Protein AF-0000000067513001 (afdb_homodimer)

Solvent-accessible surface area (backbone atoms only — not comparable to full-atom values): 11564 Å² total; per-residue (Å²): 127,62,72,42,55,52,36,47,45,52,40,22,30,58,68,45,44,49,50,54,49,47,44,38,56,49,69,42,83,73,45,55,72,36,86,72,37,48,62,68,60,33,42,29,52,67,59,51,36,66,73,68,69,52,54,68,71,56,51,50,50,50,49,49,50,30,35,75,49,47,40,34,47,75,47,77,59,91,95,43,45,20,30,31,59,33,32,68,43,35,38,43,33,18,48,50,37,38,48,43,18,51,41,28,47,51,49,51,58,67,47,97,128,63,72,44,57,52,36,48,45,52,40,21,30,58,67,46,43,49,51,54,49,47,44,36,58,47,70,42,82,74,46,59,71,37,87,74,35,50,63,68,59,31,42,30,53,65,59,51,36,66,74,67,69,51,54,67,69,55,50,51,51,50,50,49,50,30,35,75,50,47,40,35,46,74,48,75,57,90,94,43,46,21,30,30,59,33,30,68,44,35,38,44,33,18,50,50,36,38,51,44,18,51,42,29,45,51,48,51,58,67,47,97

Radius of gyration: 19.51 Å; Cα contacts (8 Å, |Δi|>4): 316; chains: 2; bounding box: 30×58×46 Å

Structure (mmCIF, N/CA/C/O backbone):
data_AF-0000000067513001-model_v1
#
loop_
_entity.id
_entity.type
_entity.pdbx_description
1 polymer 'Transcriptional regulator'
#
loop_
_atom_site.group_PDB
_atom_site.id
_atom_site.type_symbol
_atom_site.label_atom_id
_atom_site.label_alt_id
_atom_site.label_comp_id
_atom_site.label_asym_id
_atom_site.label_entity_id
_atom_site.label_seq_id
_atom_site.pdbx_PDB_ins_code
_atom_site.Cartn_x
_atom_site.Cartn_y
_atom_site.Cartn_z
_atom_site.occupancy
_atom_site.B_iso_or_equiv
_atom_site.auth_seq_id
_atom_site.auth_comp_id
_atom_site.auth_asym_id
_atom_site.auth_atom_id
_atom_site.pdbx_PDB_model_num
ATOM 1 N N . MET A 1 1 ? -15.938 -7.773 1.414 1 36 1 MET A N 1
ATOM 2 C CA . MET A 1 1 ? -14.625 -7.344 0.935 1 36 1 MET A CA 1
ATOM 3 C C . MET A 1 1 ? -13.844 -6.641 2.041 1 36 1 MET A C 1
ATOM 5 O O . MET A 1 1 ? -14.336 -5.676 2.635 1 36 1 MET A O 1
ATOM 9 N N . THR A 1 2 ? -13.047 -7.297 2.74 1 52.72 2 THR A N 1
ATOM 10 C CA . THR A 1 2 ? -12.625 -6.922 4.086 1 52.72 2 THR A CA 1
ATOM 11 C C . THR A 1 2 ? -11.984 -5.535 4.082 1 52.72 2 THR A C 1
ATOM 13 O O . THR A 1 2 ? -11.438 -5.098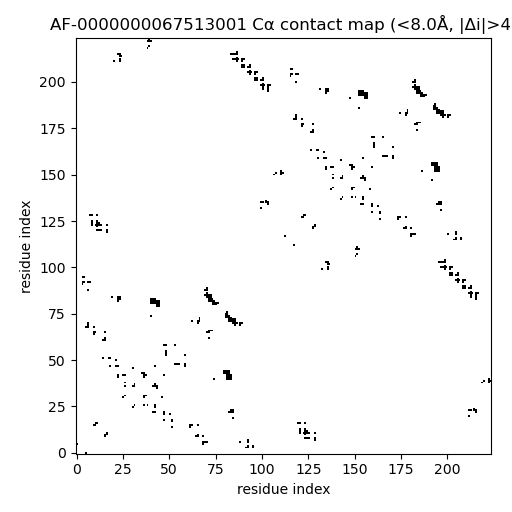 3.07 1 52.72 2 THR A O 1
ATOM 16 N N . THR A 1 3 ? -12.555 -4.594 4.922 1 62.53 3 THR A N 1
ATOM 17 C CA . THR A 1 3 ? -12.227 -3.207 5.223 1 62.53 3 THR A CA 1
ATOM 18 C C . THR A 1 3 ? -10.727 -2.957 5.051 1 62.53 3 THR A C 1
ATOM 20 O O . THR A 1 3 ? -10.32 -1.886 4.598 1 62.53 3 THR A O 1
ATOM 23 N N . SER A 1 4 ? -10.031 -4 5.18 1 70.44 4 SER A N 1
ATOM 24 C CA . SER A 1 4 ? -8.578 -3.82 5.168 1 70.44 4 SER A CA 1
ATOM 25 C C . SER A 1 4 ? -8.047 -3.754 3.744 1 70.44 4 SER A C 1
ATOM 27 O O . SER A 1 4 ? -7.113 -2.996 3.461 1 70.44 4 SER A O 1
ATOM 29 N N . LEU A 1 5 ? -8.828 -4.406 2.814 1 72.75 5 LEU A N 1
ATOM 30 C CA . LEU A 1 5 ? -8.375 -4.363 1.428 1 72.75 5 LEU A CA 1
ATOM 31 C C . LEU A 1 5 ? -8.625 -2.986 0.818 1 72.75 5 LEU A C 1
ATOM 33 O O . LEU A 1 5 ? -7.801 -2.488 0.047 1 72.75 5 LEU A O 1
ATOM 37 N N . HIS A 1 6 ? -9.672 -2.438 1.279 1 83.56 6 HIS A N 1
ATOM 38 C CA . HIS A 1 6 ? -9.992 -1.098 0.807 1 83.56 6 HIS A CA 1
ATOM 39 C C . HIS A 1 6 ? -8.945 -0.085 1.251 1 83.56 6 HIS A C 1
ATOM 41 O O . HIS A 1 6 ? -8.57 0.803 0.483 1 83.56 6 HIS A O 1
ATOM 47 N N . ARG A 1 7 ? -8.469 -0.293 2.414 1 89.38 7 ARG A N 1
ATOM 48 C CA . ARG A 1 7 ? -7.445 0.603 2.939 1 89.38 7 ARG A CA 1
ATOM 49 C C . ARG A 1 7 ? -6.129 0.426 2.191 1 89.38 7 ARG A C 1
ATOM 51 O O . ARG A 1 7 ? -5.43 1.403 1.914 1 89.38 7 ARG A O 1
ATOM 58 N N . LEU A 1 8 ? -5.871 -0.839 1.923 1 87 8 LEU A N 1
ATOM 59 C CA . LEU A 1 8 ? -4.656 -1.115 1.167 1 87 8 LEU A CA 1
ATOM 60 C C . LEU A 1 8 ? -4.727 -0.499 -0.225 1 87 8 LEU A C 1
ATOM 62 O O . LEU A 1 8 ? -3.754 0.088 -0.702 1 87 8 LEU A O 1
ATOM 66 N N . GLU A 1 9 ? -5.887 -0.563 -0.788 1 87.44 9 GLU A N 1
ATOM 67 C CA . GLU A 1 9 ? -6.098 0.017 -2.109 1 87.44 9 GLU A CA 1
ATOM 68 C C . GLU A 1 9 ? -6.035 1.541 -2.061 1 87.44 9 GLU A C 1
ATOM 70 O O . GLU A 1 9 ? -5.547 2.18 -2.994 1 87.44 9 GLU A O 1
ATOM 75 N N . ALA A 1 10 ? -6.535 2.043 -1.009 1 91.75 10 ALA A N 1
ATOM 76 C CA . ALA A 1 10 ? -6.504 3.492 -0.841 1 91.75 10 ALA A CA 1
ATOM 77 C C . ALA A 1 10 ? -5.07 4.004 -0.76 1 91.75 10 ALA A C 1
ATOM 79 O O . ALA A 1 10 ? -4.785 5.137 -1.164 1 91.75 10 ALA A O 1
ATOM 80 N N . LEU A 1 11 ? -4.191 3.186 -0.279 1 91.06 11 LEU A N 1
ATOM 81 C CA . LEU A 1 11 ? -2.785 3.555 -0.158 1 91.06 11 LEU A CA 1
ATOM 82 C C . LEU A 1 11 ? -2.053 3.348 -1.479 1 91.06 11 LEU A C 1
ATOM 84 O O . LEU A 1 11 ? -0.936 3.838 -1.659 1 91.06 11 LEU A O 1
ATOM 88 N N . ALA A 1 12 ? -2.795 2.609 -2.379 1 87.62 12 ALA A N 1
ATOM 89 C CA . ALA A 1 12 ? -2.148 2.146 -3.604 1 87.62 12 ALA A CA 1
ATOM 90 C C . ALA A 1 12 ? -1.964 3.293 -4.594 1 87.62 12 ALA A C 1
ATOM 92 O O . ALA A 1 12 ? -2.494 3.254 -5.707 1 87.62 12 ALA A O 1
ATOM 93 N N . HIS A 1 13 ? -1.255 4.344 -4.297 1 91.06 13 HIS A N 1
ATOM 94 C CA . HIS A 1 13 ? -0.866 5.516 -5.07 1 91.06 13 HIS A CA 1
ATOM 95 C C . HIS A 1 13 ? 0.361 6.195 -4.469 1 91.06 13 HIS A C 1
ATOM 97 O O . HIS A 1 13 ? 0.404 6.449 -3.264 1 91.06 13 HIS A O 1
ATOM 103 N N . PRO A 1 14 ? 1.331 6.48 -5.289 1 88.94 14 PRO A N 1
ATOM 104 C CA . PRO A 1 14 ? 2.58 7.023 -4.746 1 88.94 14 PRO A CA 1
ATOM 105 C C . PRO A 1 14 ? 2.371 8.32 -3.965 1 88.94 14 PRO A C 1
ATOM 107 O O . PRO A 1 14 ? 2.98 8.508 -2.91 1 88.94 14 PRO A O 1
ATOM 110 N N . ALA A 1 15 ? 1.574 9.141 -4.445 1 93 15 ALA A N 1
ATOM 111 C CA . ALA A 1 15 ? 1.314 10.414 -3.777 1 93 15 ALA A CA 1
ATOM 112 C C . ALA A 1 15 ? 0.635 10.195 -2.428 1 93 15 ALA A C 1
ATOM 114 O O . ALA A 1 15 ? 0.9 10.922 -1.47 1 93 15 ALA A O 1
ATOM 115 N N . ARG A 1 16 ? -0.19 9.234 -2.391 1 94.25 16 ARG A N 1
ATOM 116 C CA . ARG A 1 16 ? -0.898 8.969 -1.143 1 94.25 16 ARG A CA 1
ATOM 117 C C . ARG A 1 16 ? 0.026 8.328 -0.114 1 94.25 16 ARG A C 1
ATOM 119 O O . ARG A 1 16 ? -0.077 8.609 1.082 1 94.25 16 ARG A O 1
ATOM 126 N N . VAL A 1 17 ? 0.887 7.547 -0.531 1 91.88 17 VAL A N 1
ATOM 127 C CA . VAL A 1 17 ? 1.901 6.992 0.36 1 91.88 17 VAL A CA 1
ATOM 128 C C . VAL A 1 17 ? 2.775 8.117 0.91 1 91.88 17 VAL A C 1
ATOM 130 O O . VAL A 1 17 ? 3.088 8.141 2.104 1 91.88 17 VAL A O 1
ATOM 133 N N . ARG A 1 18 ? 3.088 9.008 0.08 1 92.5 18 ARG A N 1
ATOM 134 C CA . ARG A 1 18 ? 3.9 10.148 0.497 1 92.5 18 ARG A CA 1
ATOM 135 C C . ARG A 1 18 ? 3.164 10.992 1.529 1 92.5 18 ARG A C 1
ATOM 137 O O . ARG A 1 18 ? 3.756 11.422 2.523 1 92.5 18 ARG A O 1
ATOM 144 N N . ILE A 1 19 ? 1.95 11.242 1.268 1 95.56 19 ILE A N 1
ATOM 145 C CA . ILE A 1 19 ? 1.135 12.031 2.182 1 95.56 19 ILE A CA 1
ATOM 146 C C . ILE A 1 19 ? 1.077 11.344 3.547 1 95.56 19 ILE A C 1
ATOM 148 O O . ILE A 1 19 ? 1.242 11.992 4.582 1 95.56 19 ILE A O 1
ATOM 152 N N . VAL A 1 20 ? 0.872 10.031 3.561 1 95.12 20 VAL A N 1
ATOM 153 C CA . VAL A 1 20 ? 0.803 9.266 4.801 1 95.12 20 VAL A CA 1
ATOM 154 C C . VAL A 1 20 ? 2.129 9.375 5.551 1 95.12 20 VAL A C 1
ATOM 156 O O . VAL A 1 20 ? 2.146 9.562 6.77 1 95.12 20 VAL A O 1
ATOM 159 N N . ARG A 1 21 ? 3.158 9.336 4.887 1 92.25 21 ARG A N 1
ATOM 160 C CA . ARG A 1 21 ? 4.473 9.461 5.504 1 92.25 21 ARG A CA 1
ATOM 161 C C . ARG A 1 21 ? 4.664 10.844 6.113 1 92.25 21 ARG A C 1
ATOM 163 O O . ARG A 1 21 ? 5.168 10.977 7.23 1 92.25 21 ARG A O 1
ATOM 170 N N . LEU A 1 22 ? 4.305 11.82 5.383 1 92.94 22 LEU A N 1
ATOM 171 C CA . LEU A 1 22 ? 4.441 13.195 5.848 1 92.94 22 LEU A CA 1
ATOM 172 C C . LEU A 1 22 ? 3.625 13.422 7.117 1 92.94 22 LEU A C 1
ATOM 174 O O . LEU A 1 22 ? 4.094 14.07 8.055 1 92.94 22 LEU A O 1
ATOM 178 N N . LEU A 1 23 ? 2.439 12.852 7.141 1 94.19 23 LEU A N 1
ATOM 179 C CA . LEU A 1 23 ? 1.565 13.023 8.297 1 94.19 23 LEU A CA 1
ATOM 180 C C . LEU A 1 23 ? 2.162 12.352 9.531 1 94.19 23 LEU A C 1
ATOM 182 O O . LEU A 1 23 ? 1.878 12.75 10.656 1 94.19 23 LEU A O 1
ATOM 186 N N . ALA A 1 24 ? 2.936 11.375 9.297 1 90.5 24 ALA A N 1
ATOM 187 C CA . ALA A 1 24 ? 3.559 10.656 10.398 1 90.5 24 ALA A CA 1
ATOM 188 C C . ALA A 1 24 ? 4.852 11.336 10.836 1 90.5 24 ALA A C 1
ATOM 190 O O . ALA A 1 24 ? 5.32 11.133 11.961 1 90.5 24 ALA A O 1
ATOM 191 N N . GLU A 1 25 ? 5.406 12.008 9.984 1 87.75 25 GLU A N 1
ATOM 192 C CA . GLU A 1 25 ? 6.742 12.539 10.242 1 87.75 25 GLU A CA 1
ATOM 193 C C . GLU A 1 25 ? 6.68 14 10.688 1 87.75 25 GLU A C 1
ATOM 195 O O . GLU A 1 25 ? 7.613 14.5 11.32 1 87.75 25 GLU A O 1
ATOM 200 N N . LEU A 1 26 ? 5.613 14.594 10.344 1 86.44 26 LEU A N 1
ATOM 201 C CA . LEU A 1 26 ? 5.469 15.992 10.719 1 86.44 26 LEU A CA 1
ATOM 202 C C . LEU A 1 26 ? 4.816 16.125 12.094 1 86.44 26 LEU A C 1
ATOM 204 O O . LEU A 1 26 ? 4.07 15.234 12.516 1 86.44 26 LEU A O 1
ATOM 208 N N . PRO A 1 27 ? 5.062 17.25 12.734 1 83 27 PRO A N 1
ATOM 209 C CA . PRO A 1 27 ? 5.875 18.391 12.312 1 83 27 PRO A CA 1
ATOM 210 C C . PRO A 1 27 ? 7.375 18.109 12.43 1 83 27 PRO A C 1
ATOM 212 O O . PRO A 1 27 ? 7.805 17.344 13.289 1 83 27 PRO A O 1
ATOM 215 N N . ASP A 1 28 ? 8.078 18.609 11.531 1 83.56 28 ASP A N 1
ATOM 216 C CA . ASP A 1 28 ? 9.539 18.594 11.625 1 83.56 28 ASP A CA 1
ATOM 217 C C . ASP A 1 28 ? 10.055 19.906 12.234 1 83.56 28 ASP A C 1
ATOM 219 O O . ASP A 1 28 ? 9.273 20.75 12.656 1 83.56 28 ASP A O 1
ATOM 223 N N . GLU A 1 29 ? 11.344 20.047 12.359 1 82.94 29 GLU A N 1
ATOM 224 C CA . GLU A 1 29 ? 11.953 21.203 13 1 82.94 29 GLU A CA 1
ATOM 225 C C . GLU A 1 29 ? 11.531 22.5 12.32 1 82.94 29 GLU A C 1
ATOM 227 O O . GLU A 1 29 ? 11.281 23.516 12.984 1 82.94 29 GLU A O 1
ATOM 232 N N . GLU A 1 30 ? 11.367 22.469 11.016 1 82 30 GLU A N 1
ATOM 233 C CA . GLU A 1 30 ? 11.031 23.656 10.234 1 82 30 GLU A CA 1
ATOM 234 C C . GLU A 1 30 ? 9.547 24 10.375 1 82 30 GLU A C 1
ATOM 236 O O . GLU A 1 30 ? 9.195 25.156 10.578 1 82 30 GLU A O 1
ATOM 241 N N . THR A 1 31 ? 8.711 23 10.32 1 83.5 31 THR A N 1
ATOM 242 C CA . THR A 1 31 ? 7.27 23.234 10.344 1 83.5 31 THR A CA 1
ATOM 243 C C . THR A 1 31 ? 6.789 23.516 11.766 1 83.5 31 THR A C 1
ATOM 245 O O . THR A 1 31 ? 5.762 24.156 11.961 1 83.5 31 THR A O 1
ATOM 248 N N . ALA A 1 32 ? 7.551 22.984 12.812 1 81.88 32 ALA A N 1
ATOM 249 C CA . ALA A 1 32 ? 7.199 23.203 14.219 1 81.88 32 ALA A CA 1
ATOM 250 C C . ALA A 1 32 ? 7.176 24.688 14.562 1 81.88 32 ALA A C 1
ATOM 252 O O . ALA A 1 32 ? 6.504 25.094 15.508 1 81.88 32 ALA A O 1
ATOM 253 N N . LYS A 1 33 ? 8.008 25.438 13.805 1 82.75 33 LYS A N 1
ATOM 254 C CA . LYS A 1 33 ? 8.109 26.875 14.055 1 82.75 33 LYS A CA 1
ATOM 255 C C . LYS A 1 33 ? 6.965 27.625 13.398 1 82.75 33 LYS A C 1
ATOM 257 O O . LYS A 1 33 ? 6.777 28.828 13.648 1 82.75 33 LYS A O 1
ATOM 262 N N . ASP A 1 34 ? 6.285 26.969 12.57 1 83 34 ASP A N 1
ATOM 263 C CA . ASP A 1 34 ? 5.176 27.594 11.859 1 83 34 ASP A CA 1
ATOM 264 C C . ASP A 1 34 ? 3.936 27.688 12.742 1 83 34 ASP A C 1
ATOM 266 O O . ASP A 1 34 ? 3.557 26.719 13.398 1 83 34 ASP A O 1
ATOM 270 N N . PRO A 1 35 ? 3.422 28.859 12.945 1 78.12 35 PRO A N 1
ATOM 271 C CA . PRO A 1 35 ? 2.248 29.031 13.805 1 78.12 35 PRO A CA 1
ATOM 272 C C . PRO A 1 35 ? 1.075 28.156 13.391 1 78.12 35 PRO A C 1
ATOM 274 O O . PRO A 1 35 ? 0.154 27.938 14.18 1 78.12 35 PRO A O 1
ATOM 277 N N . ARG A 1 36 ? 1.005 27.672 12.133 1 77.44 36 ARG A N 1
ATOM 278 C CA . ARG A 1 36 ? -0.06 26.797 11.656 1 77.44 36 ARG A CA 1
ATOM 279 C C . ARG A 1 36 ? 0.126 25.375 12.18 1 77.44 36 ARG A C 1
ATOM 281 O O . ARG A 1 36 ? -0.743 24.516 11.992 1 77.44 36 ARG A O 1
ATOM 288 N N . CYS A 1 37 ? 1.18 24.984 12.703 1 73.81 37 CYS A N 1
ATOM 289 C CA . CYS A 1 37 ? 1.53 23.625 13.102 1 73.81 37 CYS A CA 1
ATOM 290 C C . CYS A 1 37 ? 1.016 23.328 14.508 1 73.81 37 CYS A C 1
ATOM 292 O O . CYS A 1 37 ? 1.8 23.031 15.406 1 73.81 37 CYS A O 1
ATOM 294 N N . GLY A 1 38 ? -0.026 23.828 14.828 1 61.25 38 GLY A N 1
ATOM 295 C CA . GLY A 1 38 ? -0.431 23.438 16.172 1 61.25 38 GLY A CA 1
ATOM 296 C C . GLY A 1 38 ? -0.574 21.938 16.344 1 61.25 38 GLY A C 1
ATOM 297 O O . GLY A 1 38 ? -1.242 21.281 15.539 1 61.25 38 GLY A O 1
ATOM 298 N N . THR A 1 39 ? 0.328 21.281 17.062 1 62.62 39 THR A N 1
ATOM 299 C CA . THR A 1 39 ? 0.511 19.859 17.312 1 62.62 39 THR A CA 1
ATOM 300 C C . THR A 1 39 ? -0.807 19.203 17.734 1 62.62 39 THR A C 1
ATOM 302 O O . THR A 1 39 ? -1.023 18.016 17.484 1 62.62 39 THR A O 1
ATOM 305 N N . ALA A 1 40 ? -1.757 20.016 18.078 1 76.62 40 ALA A N 1
ATOM 306 C CA . ALA A 1 40 ? -2.902 19.328 18.672 1 76.62 40 ALA A CA 1
ATOM 307 C C . ALA A 1 40 ? -3.846 18.797 17.594 1 76.62 40 ALA A C 1
ATOM 309 O O . ALA A 1 40 ? -4.484 17.766 17.781 1 76.62 40 ALA A O 1
ATOM 310 N N . TYR A 1 41 ? -3.75 19.344 16.469 1 84.31 41 TYR A N 1
ATOM 311 C CA . TYR A 1 41 ? -4.754 18.969 15.477 1 84.31 41 TYR A CA 1
ATOM 312 C C . TYR A 1 41 ? -4.133 18.156 14.352 1 84.31 41 TYR A C 1
ATOM 314 O O . TYR A 1 41 ? -4.844 17.5 13.586 1 84.31 41 TYR A O 1
ATOM 322 N N . GLY A 1 42 ? -2.809 18.094 14.25 1 90 42 GLY A N 1
ATOM 323 C CA . GLY A 1 42 ? -2.129 17.359 13.195 1 90 42 GLY A CA 1
ATOM 324 C C . GLY A 1 42 ? -1.372 18.25 12.234 1 90 42 GLY A C 1
ATOM 325 O O . GLY A 1 42 ? -0.834 19.297 12.633 1 90 42 GLY A O 1
ATOM 326 N N . VAL A 1 43 ? -1.271 17.859 11.023 1 93.06 43 VAL A N 1
ATOM 327 C CA . VAL A 1 43 ? -0.499 18.578 10.016 1 93.06 43 VAL A CA 1
ATOM 328 C C . VAL A 1 43 ? -1.432 19.438 9.172 1 93.06 43 VAL A C 1
ATOM 330 O O . VAL A 1 43 ? -2.477 18.969 8.711 1 93.06 43 VAL A O 1
ATOM 333 N N . CYS A 1 44 ? -1.089 20.672 9.008 1 93.81 44 CYS A N 1
ATOM 334 C CA . CYS A 1 44 ? -1.89 21.594 8.219 1 93.81 44 CYS A CA 1
ATOM 335 C C . CYS A 1 44 ? -1.843 21.234 6.738 1 93.81 44 CYS A C 1
ATOM 337 O O . CYS A 1 44 ? -0.789 20.859 6.219 1 93.81 44 CYS A O 1
ATOM 339 N N . PHE A 1 45 ? -2.961 21.484 6.043 1 95.31 45 PHE A N 1
ATOM 340 C CA . PHE A 1 45 ? -3.055 21.281 4.602 1 95.31 45 PHE A CA 1
ATOM 341 C C . PHE A 1 45 ? -1.944 22.016 3.873 1 95.31 45 PHE A C 1
ATOM 343 O O . PHE A 1 45 ? -1.345 21.5 2.936 1 95.31 45 PHE A O 1
ATOM 350 N N . CYS A 1 46 ? -1.606 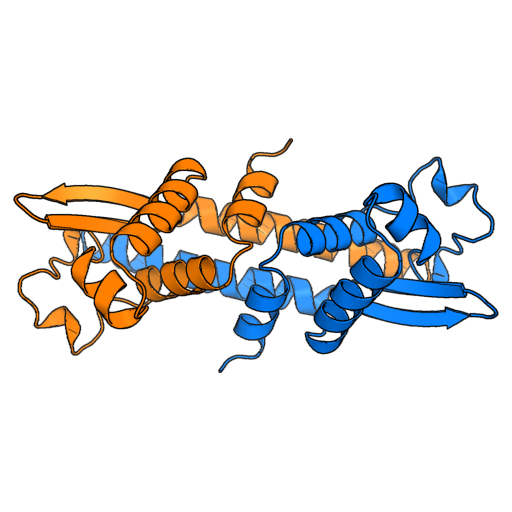23.141 4.336 1 93.12 46 CYS A N 1
ATOM 351 C CA . CYS A 1 46 ? -0.604 23.984 3.697 1 93.12 46 CYS A CA 1
ATOM 352 C C . CYS A 1 46 ? 0.76 23.312 3.693 1 93.12 46 CYS A C 1
ATOM 354 O O . CYS A 1 46 ? 1.477 23.359 2.691 1 93.12 46 CYS A O 1
ATOM 356 N N . HIS A 1 47 ? 1.092 22.719 4.844 1 93.25 47 HIS A N 1
ATOM 357 C CA . HIS A 1 47 ? 2.377 22.031 4.941 1 93.25 47 HIS A CA 1
ATOM 358 C C . HIS A 1 47 ? 2.428 20.828 4.016 1 93.25 47 HIS A C 1
ATOM 360 O O . HIS A 1 47 ? 3.477 20.516 3.443 1 93.25 47 HIS A O 1
ATOM 366 N N . LEU A 1 48 ? 1.284 20.109 3.873 1 94.44 48 LEU A N 1
ATOM 367 C CA . LEU A 1 48 ? 1.215 18.953 2.98 1 94.44 48 LEU A CA 1
ATOM 368 C C . LEU A 1 48 ? 1.393 19.375 1.527 1 94.44 48 LEU A C 1
ATOM 370 O O . LEU A 1 48 ? 2.131 18.734 0.773 1 94.44 48 LEU A O 1
ATOM 374 N N . LYS A 1 49 ? 0.709 20.469 1.168 1 94.38 49 LYS A N 1
ATOM 375 C CA . LYS A 1 49 ? 0.82 21 -0.188 1 94.38 49 LYS A CA 1
ATOM 376 C C . LYS A 1 49 ? 2.264 21.359 -0.518 1 94.38 49 LYS A C 1
ATOM 378 O O . LYS A 1 49 ? 2.781 20.984 -1.57 1 94.38 49 LYS A O 1
ATOM 383 N N . GLU A 1 50 ? 2.9 22.047 0.344 1 93.12 50 GLU A N 1
ATOM 384 C CA . GLU A 1 50 ? 4.27 22.516 0.146 1 93.12 50 GLU A CA 1
ATOM 385 C C . GLU A 1 50 ? 5.242 21.359 0.027 1 93.12 50 GLU A C 1
ATOM 387 O O . GLU A 1 50 ? 6.113 21.344 -0.845 1 93.12 50 GLU A O 1
ATOM 392 N N . LYS A 1 51 ? 5.059 20.375 0.859 1 93.38 51 LYS A N 1
ATOM 393 C CA . LYS A 1 51 ? 6.023 19.281 0.935 1 93.38 51 LYS A CA 1
ATOM 394 C C . LYS A 1 51 ? 5.797 18.266 -0.182 1 93.38 51 LYS A C 1
ATOM 396 O O . LYS A 1 51 ? 6.73 17.594 -0.612 1 93.38 51 LYS A O 1
ATOM 401 N N . THR A 1 52 ? 4.574 18.078 -0.634 1 94.19 52 THR A N 1
ATOM 402 C CA . THR A 1 52 ? 4.297 17.125 -1.714 1 94.19 52 THR A CA 1
ATOM 403 C C . THR A 1 52 ? 4.605 17.766 -3.07 1 94.19 52 THR A C 1
ATOM 405 O O . THR A 1 52 ? 4.875 17.047 -4.043 1 94.19 52 THR A O 1
ATOM 408 N N . GLY A 1 53 ? 4.453 19.047 -3.182 1 95.75 53 GLY A N 1
ATOM 409 C CA . GLY A 1 53 ? 4.672 19.75 -4.438 1 95.75 53 GLY A CA 1
ATOM 410 C C . GLY A 1 53 ? 3.525 19.578 -5.418 1 95.75 53 GLY A C 1
ATOM 411 O O . GLY A 1 53 ? 3.654 19.922 -6.598 1 95.75 53 GLY A O 1
ATOM 412 N N . LEU A 1 54 ? 2.412 19.062 -5.012 1 96.38 54 LEU A N 1
ATOM 413 C CA . LEU A 1 54 ? 1.227 18.859 -5.836 1 96.38 54 LEU A CA 1
ATOM 414 C C . LEU A 1 54 ? 0.287 20.062 -5.742 1 96.38 54 LEU A C 1
ATOM 416 O O . LEU A 1 54 ? 0.434 20.906 -4.852 1 96.38 54 LEU A O 1
ATOM 420 N N . SER A 1 55 ? -0.6 20.125 -6.668 1 97.31 55 SER A N 1
ATOM 421 C CA . SER A 1 55 ? -1.588 21.203 -6.637 1 97.31 55 SER A CA 1
ATOM 422 C C . SER A 1 55 ? -2.57 21.016 -5.484 1 97.31 55 SER A C 1
ATOM 424 O O . SER A 1 55 ? -2.764 19.891 -5.004 1 97.31 55 SER A O 1
ATOM 426 N N . ALA A 1 56 ? -3.182 22.078 -5.051 1 97.12 56 ALA A N 1
ATOM 427 C CA . ALA A 1 56 ? -4.145 22.047 -3.957 1 97.12 56 ALA A CA 1
ATOM 428 C C . ALA A 1 56 ? -5.312 21.125 -4.281 1 97.12 56 ALA A C 1
ATOM 430 O O . ALA A 1 56 ? -5.719 20.312 -3.445 1 97.12 56 ALA A O 1
ATOM 431 N N . PRO A 1 57 ? -5.867 21.188 -5.531 1 97.62 57 PRO A N 1
ATOM 432 C CA . PRO A 1 57 ? -6.957 20.266 -5.844 1 97.62 57 PRO A CA 1
ATOM 433 C C . PRO A 1 57 ? -6.527 18.797 -5.781 1 97.62 57 PRO A C 1
ATOM 435 O O . PRO A 1 57 ? -7.309 17.938 -5.371 1 97.62 57 PRO A O 1
ATOM 438 N N . THR A 1 58 ? -5.34 18.5 -6.191 1 97.19 58 THR A N 1
ATOM 439 C CA . THR A 1 58 ? -4.824 17.125 -6.199 1 97.19 58 THR A CA 1
ATOM 440 C C . THR A 1 58 ? -4.637 16.625 -4.773 1 97.19 58 THR A C 1
ATOM 442 O O . THR A 1 58 ? -5.047 15.5 -4.453 1 97.19 58 THR A O 1
ATOM 445 N N . VAL A 1 59 ? -4.016 17.438 -3.98 1 97.62 59 VAL A N 1
ATOM 446 C CA . VAL A 1 59 ? -3.812 17.047 -2.586 1 97.62 59 VAL A CA 1
ATOM 447 C C . VAL A 1 59 ? -5.16 16.828 -1.909 1 97.62 59 VAL A C 1
ATOM 449 O O . VAL A 1 59 ? -5.344 15.844 -1.185 1 97.62 59 VAL A O 1
ATOM 452 N N . SER A 1 60 ? -6.082 17.719 -2.148 1 97.5 60 SER A N 1
ATOM 453 C CA . SER A 1 60 ? -7.418 17.594 -1.575 1 97.5 60 SER A CA 1
ATOM 454 C C . SER A 1 60 ? -8.078 16.281 -2 1 97.5 60 SER A C 1
ATOM 456 O O . SER A 1 60 ? -8.672 15.586 -1.174 1 97.5 60 SER A O 1
ATOM 458 N N . HIS A 1 61 ? -7.926 16.016 -3.227 1 97.81 61 HIS A N 1
ATOM 459 C CA . HIS A 1 61 ? -8.508 14.781 -3.762 1 97.81 61 HIS A CA 1
ATOM 460 C C . HIS A 1 61 ? -7.93 13.555 -3.064 1 97.81 61 HIS A C 1
ATOM 462 O O . HIS A 1 61 ? -8.68 12.672 -2.633 1 97.81 61 HIS A O 1
ATOM 468 N N . HIS A 1 62 ? -6.641 13.484 -2.98 1 97.12 62 HIS A N 1
ATOM 469 C CA . HIS A 1 62 ? -5.996 12.344 -2.338 1 97.12 62 HIS A CA 1
ATOM 470 C C . HIS A 1 62 ? -6.371 12.258 -0.862 1 97.12 62 HIS A C 1
ATOM 472 O O . HIS A 1 62 ? -6.586 11.164 -0.335 1 97.12 62 HIS A O 1
ATOM 478 N N . LEU A 1 63 ? -6.434 13.398 -0.208 1 97.81 63 LEU A N 1
ATOM 479 C CA . LEU A 1 63 ? -6.832 13.422 1.195 1 97.81 63 LEU A CA 1
ATOM 480 C C . LEU A 1 63 ? -8.266 12.93 1.361 1 97.81 63 LEU A C 1
ATOM 482 O O . LEU A 1 63 ? -8.594 12.258 2.342 1 97.81 63 LEU A O 1
ATOM 486 N N . ARG A 1 64 ? -9.102 13.305 0.411 1 97.44 64 ARG A N 1
ATOM 487 C CA . ARG A 1 64 ? -10.477 12.812 0.448 1 97.44 64 ARG A CA 1
ATOM 488 C C . ARG A 1 64 ? -10.516 11.289 0.381 1 97.44 64 ARG A C 1
ATOM 490 O O . ARG A 1 64 ? -11.219 10.641 1.163 1 97.44 64 ARG A O 1
ATOM 497 N N . ILE A 1 65 ? -9.828 10.672 -0.498 1 96.19 65 ILE A N 1
ATOM 498 C CA . ILE A 1 65 ? -9.758 9.227 -0.66 1 96.19 65 ILE A CA 1
ATOM 499 C C . ILE A 1 65 ? -9.242 8.586 0.628 1 96.19 65 ILE A C 1
ATOM 501 O O . ILE A 1 65 ? -9.812 7.605 1.11 1 96.19 65 ILE A O 1
ATOM 505 N N . LEU A 1 66 ? -8.172 9.148 1.204 1 96.81 66 LEU A N 1
ATOM 506 C CA . LEU A 1 66 ? -7.574 8.617 2.422 1 96.81 66 LEU A CA 1
ATOM 507 C C . LEU A 1 66 ? -8.539 8.727 3.598 1 96.81 66 LEU A C 1
ATOM 509 O O . LEU A 1 66 ? -8.594 7.836 4.445 1 96.81 66 LEU A O 1
ATOM 513 N N . ARG A 1 67 ? -9.281 9.836 3.609 1 96.62 67 ARG A N 1
ATOM 514 C CA . ARG A 1 67 ? -10.273 10.016 4.66 1 96.62 67 ARG A CA 1
ATOM 515 C C . ARG A 1 67 ? -11.414 9.016 4.52 1 96.62 67 ARG A C 1
ATOM 517 O O . ARG A 1 67 ? -11.836 8.406 5.504 1 96.62 67 ARG A O 1
ATOM 524 N N . GLU A 1 68 ? -11.875 8.812 3.326 1 95.81 68 GLU A N 1
ATOM 525 C CA . GLU A 1 68 ? -12.961 7.875 3.061 1 95.81 68 GLU A CA 1
ATOM 526 C C . GLU A 1 68 ? -12.547 6.445 3.391 1 95.81 68 GLU A C 1
ATOM 528 O O . GLU A 1 68 ? -13.375 5.637 3.812 1 95.81 68 GLU A O 1
ATOM 533 N N . ALA A 1 69 ? -11.328 6.191 3.223 1 94.69 69 ALA A N 1
ATOM 534 C CA . ALA A 1 69 ? -10.797 4.871 3.547 1 94.69 69 ALA A CA 1
ATOM 535 C C . ALA A 1 69 ? -10.555 4.727 5.047 1 94.69 69 ALA A C 1
ATOM 537 O O . ALA A 1 69 ? -10.227 3.641 5.531 1 94.69 69 ALA A O 1
ATOM 538 N N . GLY A 1 70 ? -10.602 5.797 5.742 1 95.62 70 GLY A N 1
ATOM 539 C CA . GLY A 1 70 ? -10.438 5.781 7.188 1 95.62 70 GLY A CA 1
ATOM 540 C C . GLY A 1 70 ? -8.984 5.848 7.629 1 95.62 70 GLY A C 1
ATOM 541 O O . GLY A 1 70 ? -8.664 5.523 8.773 1 95.62 70 GLY A O 1
ATOM 542 N N . LEU A 1 71 ? -8.094 6.219 6.832 1 96.25 71 LEU A N 1
ATOM 543 C CA . LEU A 1 71 ? -6.668 6.246 7.133 1 96.25 71 LEU A CA 1
ATOM 544 C C . LEU A 1 71 ? -6.266 7.586 7.734 1 96.25 71 LEU A C 1
ATOM 546 O O . LEU A 1 71 ? -5.297 7.664 8.492 1 96.25 71 LEU A O 1
ATOM 550 N N . VAL A 1 72 ? -6.984 8.625 7.359 1 96.75 72 VAL A N 1
ATOM 551 C CA . VAL A 1 72 ? -6.672 9.992 7.777 1 96.75 72 VAL A CA 1
ATOM 552 C C . VAL A 1 72 ? -7.93 10.664 8.32 1 96.75 72 VAL A C 1
ATOM 554 O O . VAL A 1 72 ? -9.047 10.336 7.91 1 96.75 72 VAL A O 1
ATOM 557 N N . GLU A 1 73 ? -7.797 11.422 9.211 1 95.88 73 GLU A N 1
ATOM 558 C CA . GLU A 1 73 ? -8.867 12.281 9.703 1 95.88 73 GLU A CA 1
ATOM 559 C C . GLU A 1 73 ? -8.531 13.758 9.484 1 95.88 73 GLU A C 1
ATOM 561 O O . GLU A 1 73 ? -7.363 14.141 9.508 1 95.88 73 GLU A O 1
ATOM 566 N N . GLY A 1 74 ? -9.523 14.516 9.219 1 95.44 74 GLY A N 1
ATOM 567 C CA . GLY A 1 74 ? -9.367 15.945 8.992 1 95.44 74 GLY A CA 1
ATOM 568 C C . GLY A 1 74 ? -10.273 16.797 9.867 1 95.44 74 GLY A C 1
ATOM 569 O O . GLY A 1 74 ? -11.398 16.391 10.172 1 95.44 74 GLY A O 1
ATOM 570 N N . VAL A 1 75 ? -9.797 17.906 10.336 1 93.44 75 VAL A N 1
ATOM 571 C CA . VAL A 1 75 ? -10.562 18.844 11.141 1 93.44 75 VAL A CA 1
ATOM 572 C C . VAL A 1 75 ? -10.289 20.281 10.68 1 93.44 75 VAL A C 1
ATOM 574 O O . VAL A 1 75 ? -9.148 20.625 10.383 1 93.44 75 VAL A O 1
ATOM 577 N N . ARG A 1 76 ? -11.32 20.984 10.594 1 93.44 76 ARG A N 1
ATOM 578 C CA . ARG A 1 76 ? -11.172 22.391 10.219 1 93.44 76 ARG A CA 1
ATOM 579 C C . ARG A 1 76 ? -11.039 23.281 11.453 1 93.44 76 ARG A C 1
ATOM 581 O O . ARG A 1 76 ? -11.859 23.188 12.375 1 93.44 76 ARG A O 1
ATOM 588 N N . VAL A 1 77 ? -10.039 24.078 11.609 1 89.94 77 VAL A N 1
ATOM 589 C CA . VAL A 1 77 ? -9.805 25.047 12.68 1 89.94 77 VAL A CA 1
ATOM 590 C C . VAL A 1 77 ? -9.602 26.438 12.086 1 89.94 77 VAL A C 1
ATOM 592 O O . VAL A 1 77 ? -8.539 26.734 11.531 1 89.94 77 VAL A O 1
ATOM 595 N N . GLY A 1 78 ? -10.594 27.25 12.281 1 89.38 78 GLY A N 1
ATOM 596 C CA . GLY A 1 78 ? -10.523 28.562 11.656 1 89.38 78 GLY A CA 1
ATOM 59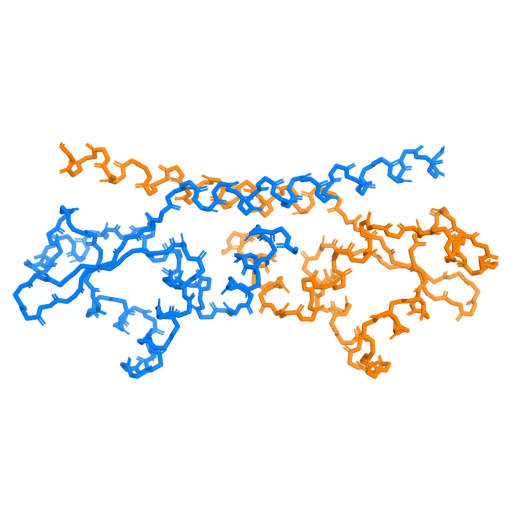7 C C . GLY A 1 78 ? -10.484 28.5 10.141 1 89.38 78 GLY A C 1
ATOM 598 O O . GLY A 1 78 ? -11.352 27.891 9.516 1 89.38 78 GLY A O 1
ATOM 599 N N . ARG A 1 79 ? -9.391 28.984 9.492 1 89.38 79 ARG A N 1
ATOM 600 C CA . ARG A 1 79 ? -9.258 29.062 8.039 1 89.38 79 ARG A CA 1
ATOM 601 C C . ARG A 1 79 ? -8.469 27.875 7.496 1 89.38 79 ARG A C 1
ATOM 603 O O . ARG A 1 79 ? -8.359 27.703 6.281 1 89.38 79 ARG A O 1
ATOM 610 N N . TRP A 1 80 ? -8.031 27.141 8.406 1 90.56 80 TRP A N 1
ATOM 611 C CA . TRP A 1 80 ? -7.133 26.078 7.953 1 90.56 80 TRP A CA 1
ATOM 612 C C . TRP A 1 80 ? -7.715 24.703 8.273 1 90.56 80 TRP A C 1
ATOM 614 O O . TRP A 1 80 ? -8.5 24.562 9.211 1 90.56 80 TRP A O 1
ATOM 624 N N . THR A 1 81 ? -7.328 23.719 7.461 1 94 81 THR A N 1
ATOM 625 C CA . THR A 1 81 ? -7.691 22.328 7.711 1 94 81 THR A CA 1
ATOM 626 C C . THR A 1 81 ? -6.469 21.516 8.117 1 94 81 THR A C 1
ATOM 628 O O . THR A 1 81 ? -5.398 21.656 7.523 1 94 81 THR A O 1
ATOM 631 N N . TYR A 1 82 ? -6.68 20.719 9.234 1 94.12 82 TYR A N 1
ATOM 632 C CA . TYR A 1 82 ? -5.602 19.875 9.766 1 94.12 82 TYR A CA 1
ATOM 633 C C . TYR A 1 82 ? -5.922 18.406 9.594 1 94.12 82 TYR A C 1
ATOM 635 O O . TYR A 1 82 ? -7.086 18 9.68 1 94.12 82 TYR A O 1
ATOM 643 N N . TYR A 1 83 ? -4.855 17.609 9.359 1 95.75 83 TYR A N 1
ATOM 644 C CA . TYR A 1 83 ? -5.02 16.172 9.133 1 95.75 83 TYR A CA 1
ATOM 645 C C . TYR A 1 83 ? -4.09 15.367 10.023 1 95.75 83 TYR A C 1
ATOM 647 O O . TYR A 1 83 ? -2.969 15.789 10.312 1 95.75 83 TYR A O 1
ATOM 655 N N . ARG A 1 84 ? -4.547 14.25 10.438 1 94.19 84 ARG A N 1
ATOM 656 C CA . ARG A 1 84 ? -3.717 13.312 11.18 1 94.19 84 ARG A CA 1
ATOM 657 C C . ARG A 1 84 ? -4.012 11.875 10.766 1 94.19 84 ARG A C 1
ATOM 659 O O . ARG A 1 84 ? -5.094 11.578 10.258 1 94.19 84 ARG A O 1
ATOM 666 N N . LEU A 1 85 ? -3.07 11.062 11.008 1 95.31 85 LEU A N 1
ATOM 667 C CA . LEU A 1 85 ? -3.229 9.648 10.695 1 95.31 85 LEU A CA 1
ATOM 668 C C . LEU A 1 85 ? -4.07 8.945 11.75 1 95.31 85 LEU A C 1
ATOM 670 O O . LEU A 1 85 ? -4.059 9.336 12.922 1 95.31 85 LEU A O 1
ATOM 674 N N . ARG A 1 86 ? -4.781 7.98 11.281 1 94.88 86 ARG A N 1
ATOM 675 C CA . ARG A 1 86 ? -5.445 7.066 12.203 1 94.88 86 ARG A CA 1
ATOM 676 C C . ARG A 1 86 ? -4.625 5.797 12.406 1 94.88 86 ARG A C 1
ATOM 678 O O . ARG A 1 86 ? -4.668 4.887 11.578 1 94.88 86 ARG A O 1
ATOM 685 N N . PRO A 1 87 ? -3.938 5.793 13.539 1 94.75 87 PRO A N 1
ATOM 686 C CA . PRO A 1 87 ? -2.994 4.688 13.734 1 94.75 87 PRO A CA 1
ATOM 687 C C . PRO A 1 87 ? -3.66 3.318 13.633 1 94.75 87 PRO A C 1
ATOM 689 O O . PRO A 1 87 ? -3.068 2.381 13.094 1 94.75 87 PRO A O 1
ATOM 692 N N . GLY A 1 88 ? -4.82 3.205 14.164 1 94.44 88 GLY A N 1
ATOM 693 C CA . GLY A 1 88 ? -5.52 1.932 14.117 1 94.44 88 GLY A CA 1
ATOM 694 C C . GLY A 1 88 ? -5.746 1.431 12.703 1 94.44 88 GLY A C 1
ATOM 695 O O . GLY A 1 88 ? -5.664 0.229 12.445 1 94.44 88 GLY A O 1
ATOM 696 N N . ALA A 1 89 ? -6.027 2.328 11.859 1 94.12 89 ALA A N 1
ATOM 697 C CA . ALA A 1 89 ? -6.273 1.966 10.461 1 94.12 89 ALA A CA 1
ATOM 698 C C . ALA A 1 89 ? -4.988 1.497 9.781 1 94.12 89 ALA A C 1
ATOM 700 O O . ALA A 1 89 ? -5.004 0.539 9.008 1 94.12 89 ALA A O 1
ATOM 701 N N . LEU A 1 90 ? -3.908 2.137 10.031 1 93.81 90 LEU A N 1
ATOM 702 C CA . LEU A 1 90 ? -2.621 1.725 9.484 1 93.81 90 LEU A CA 1
ATOM 703 C C . LEU A 1 90 ? -2.225 0.346 10 1 93.81 90 LEU A C 1
ATOM 705 O O . LEU A 1 90 ? -1.7 -0.478 9.25 1 93.81 90 LEU A O 1
ATOM 709 N N . GLU A 1 91 ? -2.504 0.155 11.258 1 94.88 91 GLU A N 1
ATOM 710 C CA . GLU A 1 91 ? -2.227 -1.148 11.852 1 94.88 91 GLU A CA 1
ATOM 711 C C . GLU A 1 91 ? -3.043 -2.248 11.18 1 94.88 91 GLU A C 1
ATOM 713 O O . GLU A 1 91 ? -2.549 -3.359 10.977 1 94.88 91 GLU A O 1
ATOM 718 N N . ALA A 1 92 ? -4.238 -1.899 10.914 1 94 92 ALA A N 1
ATOM 719 C CA . ALA A 1 92 ? -5.102 -2.871 10.25 1 94 92 ALA A CA 1
ATOM 720 C C . ALA A 1 92 ? -4.543 -3.256 8.883 1 94 92 ALA A C 1
ATOM 722 O O . ALA A 1 92 ? -4.543 -4.434 8.508 1 94 92 ALA A O 1
ATOM 723 N N . VAL A 1 93 ? -4.086 -2.283 8.141 1 92.62 93 VAL A N 1
ATOM 724 C CA . VAL A 1 93 ? -3.473 -2.551 6.848 1 92.62 93 VAL A CA 1
ATOM 725 C C . VAL A 1 93 ? -2.229 -3.416 7.031 1 92.62 93 VAL A C 1
ATOM 727 O O . VAL A 1 93 ? -2.02 -4.379 6.289 1 92.62 93 VAL A O 1
ATOM 730 N N . ALA A 1 94 ? -1.408 -3.074 8.008 1 94.31 94 ALA A N 1
ATOM 731 C CA . ALA A 1 94 ? -0.203 -3.846 8.297 1 94.31 94 ALA A CA 1
ATOM 732 C C . ALA A 1 94 ? -0.545 -5.297 8.625 1 94.31 94 ALA A C 1
ATOM 734 O O . ALA A 1 94 ? 0.137 -6.219 8.172 1 94.31 94 ALA A O 1
ATOM 735 N N . ARG A 1 95 ? -1.531 -5.461 9.367 1 93.94 95 ARG A N 1
ATOM 736 C CA . ARG A 1 95 ? -1.948 -6.805 9.75 1 93.94 95 ARG A CA 1
ATOM 737 C C . ARG A 1 95 ? -2.398 -7.602 8.531 1 93.94 95 ARG A C 1
ATOM 739 O O . ARG A 1 95 ? -2.15 -8.805 8.438 1 93.94 95 ARG A O 1
ATOM 746 N N . GLU A 1 96 ? -3.068 -6.895 7.68 1 91.62 96 GLU A N 1
ATOM 747 C CA . GLU A 1 96 ? -3.473 -7.562 6.449 1 91.62 96 GLU A CA 1
ATOM 748 C C . GLU A 1 96 ? -2.26 -8.047 5.66 1 91.62 96 GLU A C 1
ATOM 750 O O . GLU A 1 96 ? -2.244 -9.172 5.16 1 91.62 96 GLU A O 1
ATOM 755 N N . LEU A 1 97 ? -1.322 -7.242 5.535 1 92.31 97 LEU A N 1
ATOM 756 C CA . LEU A 1 97 ? -0.099 -7.598 4.824 1 92.31 97 LEU A CA 1
ATOM 757 C C . LEU A 1 97 ? 0.623 -8.742 5.52 1 92.31 97 LEU A C 1
ATOM 759 O O . LEU A 1 97 ? 1.16 -9.641 4.859 1 92.31 97 LEU A O 1
ATOM 763 N N . LEU A 1 98 ? 0.642 -8.68 6.82 1 94.38 98 LEU A N 1
ATOM 764 C CA . LEU A 1 98 ? 1.244 -9.766 7.586 1 94.38 98 LEU A CA 1
ATOM 765 C C . LEU A 1 98 ? 0.5 -11.07 7.348 1 94.38 98 LEU A C 1
ATOM 767 O O . LEU A 1 98 ? 1.118 -12.141 7.27 1 94.38 98 LEU A O 1
ATOM 771 N N . GLY A 1 99 ? -0.818 -10.93 7.266 1 93.19 99 GLY A N 1
ATOM 772 C CA . GLY A 1 99 ? -1.608 -12.109 6.938 1 93.19 99 GLY A CA 1
ATOM 773 C C . GLY A 1 99 ? -1.25 -12.711 5.59 1 93.19 99 GLY A C 1
ATOM 774 O O . GLY A 1 99 ? -1.129 -13.93 5.465 1 93.19 99 GLY A O 1
ATOM 775 N N . LEU A 1 100 ? -1.084 -11.922 4.637 1 91.56 100 LEU A N 1
ATOM 776 C CA . LEU A 1 100 ? -0.686 -12.383 3.312 1 91.56 100 LEU A CA 1
ATOM 777 C C . LEU A 1 100 ? 0.692 -13.039 3.357 1 91.56 100 LEU A C 1
ATOM 779 O O . LEU A 1 100 ? 0.919 -14.062 2.715 1 91.56 100 LEU A O 1
ATOM 783 N N . ALA A 1 101 ? 1.567 -12.445 4.086 1 93.94 101 ALA A N 1
ATOM 784 C CA . ALA A 1 101 ? 2.91 -12.992 4.238 1 93.94 101 ALA A CA 1
ATOM 785 C C . ALA A 1 101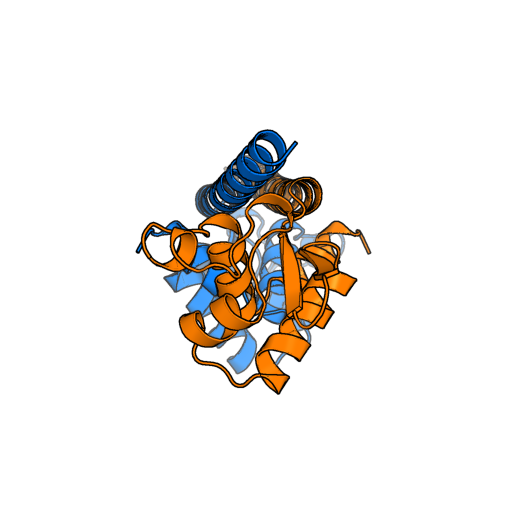 ? 2.865 -14.383 4.871 1 93.94 101 ALA A C 1
ATOM 787 O O . ALA A 1 101 ? 3.596 -15.289 4.453 1 93.94 101 ALA A O 1
ATOM 788 N N . GLN A 1 102 ? 2.1 -14.477 5.859 1 94.31 102 GLN A N 1
ATOM 789 C CA . GLN A 1 102 ? 1.97 -15.758 6.547 1 94.31 102 GLN A CA 1
ATOM 790 C C . GLN A 1 102 ? 1.433 -16.828 5.605 1 94.31 102 GLN A C 1
ATOM 792 O O . GLN A 1 102 ? 1.888 -17.984 5.637 1 94.31 102 GLN A O 1
ATOM 797 N N . ARG A 1 103 ? 0.459 -16.469 4.844 1 91.25 103 ARG A N 1
ATOM 798 C CA . ARG A 1 103 ? -0.085 -17.406 3.867 1 91.25 103 ARG A CA 1
ATOM 799 C C . ARG A 1 103 ? 0.979 -17.828 2.859 1 91.25 103 ARG A C 1
ATOM 801 O O . ARG A 1 103 ? 1.075 -19 2.504 1 91.25 103 ARG A O 1
ATOM 808 N N . ALA A 1 104 ? 1.717 -16.891 2.422 1 89.5 104 ALA A N 1
ATOM 809 C CA . ALA A 1 104 ? 2.791 -17.156 1.473 1 89.5 104 ALA A CA 1
ATOM 810 C C . ALA A 1 104 ? 3.828 -18.109 2.074 1 89.5 104 ALA A C 1
ATOM 812 O O . ALA A 1 104 ? 4.332 -19 1.393 1 89.5 104 ALA A O 1
ATOM 813 N N . ARG A 1 105 ? 4.121 -17.875 3.342 1 89.56 105 ARG A N 1
ATOM 814 C CA . ARG A 1 105 ? 5.074 -18.75 4.023 1 89.56 105 ARG A CA 1
ATOM 815 C C . ARG A 1 105 ? 4.543 -20.172 4.121 1 89.56 105 ARG A C 1
ATOM 817 O O . ARG A 1 105 ? 5.297 -21.141 3.969 1 89.56 105 ARG A O 1
ATOM 824 N N . ALA A 1 106 ? 3.312 -20.25 4.414 1 88.12 106 ALA A N 1
ATOM 825 C CA . ALA A 1 106 ? 2.688 -21.562 4.543 1 88.12 106 ALA A CA 1
ATOM 826 C C . ALA A 1 106 ? 2.734 -22.312 3.219 1 88.12 106 ALA A C 1
ATOM 828 O O . ALA A 1 106 ? 2.92 -23.531 3.203 1 88.12 106 ALA A O 1
ATOM 829 N N . LEU A 1 107 ? 2.549 -21.594 2.156 1 82.69 107 LEU A N 1
ATOM 830 C CA . LEU A 1 107 ? 2.592 -22.219 0.834 1 82.69 107 LEU A CA 1
ATOM 831 C C . LEU A 1 107 ? 4 -22.688 0.502 1 82.69 107 LEU A C 1
ATOM 833 O O . LEU A 1 107 ? 4.176 -23.734 -0.136 1 82.69 107 LEU A O 1
ATOM 837 N N . GLU A 1 108 ? 5.023 -21.969 0.954 1 81.12 108 GLU A N 1
ATOM 838 C CA . GLU A 1 108 ? 6.414 -22.359 0.746 1 81.12 108 GLU A CA 1
ATOM 839 C C . GLU A 1 108 ? 6.75 -23.641 1.517 1 81.12 108 GLU A C 1
ATOM 841 O O . GLU A 1 108 ? 7.496 -24.484 1.026 1 81.12 108 GLU A O 1
ATOM 846 N N . GLU A 1 109 ? 6.258 -23.656 2.701 1 79.94 109 GLU A N 1
ATOM 847 C CA . GLU A 1 109 ? 6.539 -24.797 3.564 1 79.94 109 GLU A CA 1
ATOM 848 C C . GLU A 1 109 ? 5.871 -26.062 3.039 1 79.94 109 GLU A C 1
ATOM 850 O O . GLU A 1 109 ? 6.406 -27.172 3.197 1 79.94 109 GLU A O 1
ATOM 855 N N . ARG A 1 110 ? 4.742 -25.859 2.418 1 75.25 110 ARG A N 1
ATOM 856 C CA . ARG A 1 110 ? 4.035 -27 1.863 1 75.25 110 ARG A CA 1
ATOM 857 C C . ARG A 1 110 ? 4.727 -27.516 0.605 1 75.25 110 ARG A C 1
ATOM 859 O O . ARG A 1 110 ? 4.688 -28.703 0.31 1 75.25 110 ARG A O 1
ATOM 866 N N . SER A 1 111 ? 5.344 -26.594 -0.121 1 69.12 111 SER A N 1
ATOM 867 C CA . SER A 1 111 ? 6.016 -26.984 -1.358 1 69.12 111 SER A CA 1
ATOM 868 C C . SER A 1 111 ? 7.418 -27.5 -1.085 1 69.12 111 SER A C 1
ATOM 870 O O . SER A 1 111 ? 8.047 -28.094 -1.965 1 69.12 111 SER A O 1
ATOM 872 N N . ALA A 1 112 ? 7.996 -27.297 0.119 1 62.81 112 ALA A N 1
ATOM 873 C CA . ALA A 1 112 ? 9.297 -27.859 0.475 1 62.81 112 ALA A CA 1
ATOM 874 C C . ALA A 1 112 ? 9.164 -29.297 0.942 1 62.81 112 ALA A C 1
ATOM 876 O O . ALA A 1 112 ? 8.156 -29.672 1.545 1 62.81 112 ALA A O 1
ATOM 877 N N . MET B 1 1 ? 17.125 5.953 1.121 1 35.59 1 MET B N 1
ATOM 878 C CA . MET B 1 1 ? 15.672 5.852 1.01 1 35.59 1 MET B CA 1
ATOM 879 C C . MET B 1 1 ? 15.195 4.445 1.362 1 35.59 1 MET B C 1
ATOM 881 O O . MET B 1 1 ? 15.672 3.463 0.792 1 35.59 1 MET B O 1
ATOM 885 N N . THR B 1 2 ? 14.805 4.191 2.514 1 52.5 2 THR B N 1
ATOM 886 C CA . THR B 1 2 ? 14.781 2.859 3.109 1 52.5 2 THR B CA 1
ATOM 887 C C . THR B 1 2 ? 13.953 1.896 2.264 1 52.5 2 THR B C 1
ATOM 889 O O . THR B 1 2 ? 13.047 2.318 1.55 1 52.5 2 THR B O 1
ATOM 892 N N . THR B 1 3 ? 14.602 0.754 1.835 1 62.5 3 THR B N 1
ATOM 893 C CA . THR B 1 3 ? 14.148 -0.391 1.049 1 62.5 3 THR B CA 1
ATOM 894 C C . THR B 1 3 ? 12.664 -0.643 1.26 1 62.5 3 THR B C 1
ATOM 896 O O . THR B 1 3 ? 11.953 -1.012 0.323 1 62.5 3 THR B O 1
ATOM 899 N N . SER B 1 4 ? 12.234 -0.206 2.355 1 70.12 4 SER B N 1
ATOM 900 C CA . SER B 1 4 ? 10.852 -0.532 2.691 1 70.12 4 SER B CA 1
ATOM 901 C C . SER B 1 4 ? 9.875 0.443 2.037 1 70.12 4 SER B C 1
ATOM 903 O O . SER B 1 4 ? 8.789 0.05 1.608 1 70.12 4 SER B O 1
ATOM 905 N N . LEU B 1 5 ? 10.414 1.685 1.777 1 72.69 5 LEU B N 1
ATOM 906 C CA . LEU B 1 5 ? 9.547 2.66 1.132 1 72.69 5 LEU B CA 1
ATOM 907 C C . LEU B 1 5 ? 9.344 2.318 -0.341 1 72.69 5 LEU B C 1
ATOM 909 O O . LEU B 1 5 ? 8.242 2.469 -0.873 1 72.69 5 LEU B O 1
ATOM 913 N N . HIS B 1 6 ? 10.367 1.781 -0.85 1 83.56 6 HIS B N 1
ATOM 914 C CA . HIS B 1 6 ? 10.297 1.371 -2.248 1 83.56 6 HIS B CA 1
ATOM 915 C C . HIS B 1 6 ? 9.289 0.241 -2.438 1 83.56 6 HIS B C 1
ATOM 917 O O . HIS B 1 6 ? 8.539 0.229 -3.416 1 83.56 6 HIS B O 1
ATOM 923 N N . ARG B 1 7 ? 9.258 -0.602 -1.486 1 89.38 7 ARG B N 1
ATOM 924 C CA . ARG B 1 7 ? 8.328 -1.722 -1.552 1 89.38 7 ARG B CA 1
ATOM 925 C C . ARG B 1 7 ? 6.887 -1.244 -1.391 1 89.38 7 ARG B C 1
ATOM 927 O O . ARG B 1 7 ? 5.984 -1.741 -2.066 1 89.38 7 ARG B O 1
ATOM 934 N N . LEU B 1 8 ? 6.762 -0.304 -0.473 1 87 8 LEU B N 1
ATOM 935 C CA . LEU B 1 8 ? 5.43 0.255 -0.273 1 87 8 LEU B CA 1
ATOM 936 C C . LEU B 1 8 ? 4.941 0.964 -1.532 1 87 8 LEU B C 1
ATOM 938 O O . LEU B 1 8 ? 3.783 0.814 -1.925 1 87 8 LEU B O 1
ATOM 942 N N . GLU B 1 9 ? 5.855 1.624 -2.168 1 87.56 9 GLU B N 1
ATOM 943 C CA . GLU B 1 9 ? 5.523 2.324 -3.406 1 87.56 9 GLU B CA 1
ATOM 944 C C . GLU B 1 9 ? 5.23 1.341 -4.535 1 87.56 9 GLU B C 1
ATOM 946 O O . GLU B 1 9 ? 4.367 1.594 -5.379 1 87.56 9 GLU B O 1
ATOM 951 N N . ALA B 1 10 ? 5.953 0.299 -4.516 1 91.88 10 ALA B N 1
ATOM 952 C CA . ALA B 1 10 ? 5.738 -0.726 -5.535 1 91.88 10 ALA B CA 1
ATOM 953 C C . ALA B 1 10 ? 4.344 -1.331 -5.418 1 91.88 10 ALA B C 1
ATOM 955 O O . ALA B 1 10 ? 3.76 -1.757 -6.418 1 91.88 10 ALA B O 1
ATOM 956 N N . LEU B 1 11 ? 3.82 -1.34 -4.234 1 91 11 LEU B N 1
ATOM 957 C CA . LEU B 1 11 ? 2.486 -1.881 -3.996 1 91 11 LEU B CA 1
ATOM 958 C C . LEU B 1 11 ? 1.414 -0.847 -4.32 1 91 11 LEU B C 1
ATOM 960 O O . LEU B 1 11 ? 0.233 -1.184 -4.426 1 91 11 LEU B O 1
ATOM 964 N N . ALA B 1 12 ? 1.929 0.427 -4.48 1 87.69 12 ALA B N 1
ATOM 965 C CA . ALA B 1 12 ? 1.009 1.557 -4.582 1 87.69 12 ALA B CA 1
ATOM 966 C C . ALA B 1 12 ? 0.329 1.588 -5.945 1 87.69 12 ALA B C 1
ATOM 968 O O . ALA B 1 12 ? 0.47 2.559 -6.695 1 87.69 12 ALA B O 1
ATOM 969 N N . HIS B 1 13 ? -0.415 0.591 -6.359 1 91.12 13 HIS B N 1
ATOM 970 C CA . HIS B 1 13 ? -1.221 0.407 -7.559 1 91.12 13 HIS B CA 1
ATOM 971 C C . HIS B 1 13 ? -2.279 -0.672 -7.352 1 91.12 13 HIS B C 1
ATOM 973 O O . HIS B 1 13 ? -1.971 -1.766 -6.875 1 91.12 13 HIS B O 1
ATOM 979 N N . PRO B 1 14 ? -3.492 -0.368 -7.715 1 88.94 14 PRO B N 1
ATOM 980 C CA . PRO B 1 14 ? -4.566 -1.319 -7.43 1 88.94 14 PRO B CA 1
ATOM 981 C C . PRO B 1 14 ? -4.336 -2.686 -8.07 1 88.94 14 PRO B C 1
ATOM 983 O O . PRO B 1 14 ? -4.59 -3.717 -7.441 1 88.94 14 PRO B O 1
ATOM 986 N N . ALA B 1 15 ? -3.881 -2.693 -9.227 1 92.94 15 ALA B N 1
ATOM 987 C CA . ALA B 1 15 ? -3.633 -3.949 -9.93 1 92.94 15 ALA B CA 1
ATOM 988 C C . ALA B 1 15 ? -2.527 -4.75 -9.242 1 92.94 15 ALA B C 1
ATOM 990 O O . ALA B 1 15 ? -2.584 -5.98 -9.195 1 92.94 15 ALA B O 1
ATOM 991 N N . ARG B 1 16 ? -1.593 -4.051 -8.758 1 94.31 16 ARG B N 1
ATOM 992 C CA . ARG B 1 16 ? -0.484 -4.738 -8.102 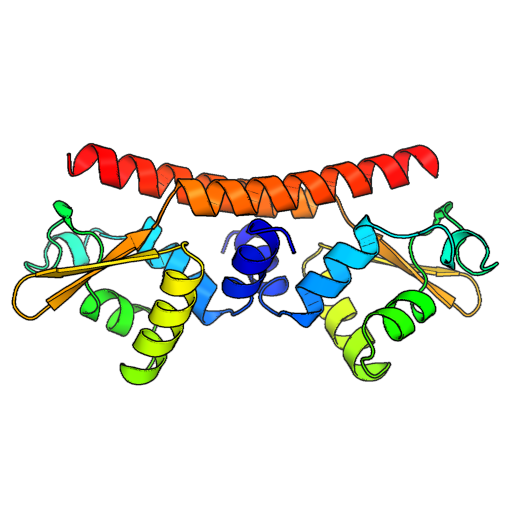1 94.31 16 ARG B CA 1
ATOM 993 C C . ARG B 1 16 ? -0.904 -5.289 -6.742 1 94.31 16 ARG B C 1
ATOM 995 O O . ARG B 1 16 ? -0.465 -6.367 -6.34 1 94.31 16 ARG B O 1
ATOM 1002 N N . VAL B 1 17 ? -1.709 -4.625 -6.082 1 91.94 17 VAL B N 1
ATOM 1003 C CA . VAL B 1 17 ? -2.273 -5.137 -4.836 1 91.94 17 VAL B CA 1
ATOM 1004 C C . VAL B 1 17 ? -3.096 -6.391 -5.117 1 91.94 17 VAL B C 1
ATOM 1006 O O . VAL B 1 17 ? -3.008 -7.375 -4.379 1 91.94 17 VAL B O 1
ATOM 1009 N N . ARG B 1 18 ? -3.807 -6.348 -6.152 1 92.38 18 ARG B N 1
ATOM 1010 C CA . ARG B 1 18 ? -4.617 -7.5 -6.539 1 92.38 18 ARG B CA 1
ATOM 1011 C C . ARG B 1 18 ? -3.738 -8.703 -6.871 1 92.38 18 ARG B C 1
ATOM 1013 O O . ARG B 1 18 ? -4.039 -9.828 -6.469 1 92.38 18 ARG B O 1
ATOM 1020 N N . ILE B 1 19 ? -2.729 -8.453 -7.609 1 95.5 19 ILE B N 1
ATOM 1021 C CA . ILE B 1 19 ? -1.805 -9.523 -7.984 1 95.5 19 ILE B CA 1
ATOM 1022 C C . ILE B 1 19 ? -1.198 -10.141 -6.73 1 95.5 19 ILE B C 1
ATOM 1024 O O . ILE B 1 19 ? -1.123 -11.367 -6.613 1 95.5 19 ILE B O 1
ATOM 1028 N N . VAL B 1 20 ? -0.783 -9.312 -5.773 1 95.06 20 VAL B N 1
ATOM 1029 C CA . VAL B 1 20 ? -0.193 -9.789 -4.527 1 95.06 20 VAL B CA 1
ATOM 1030 C C . VAL B 1 20 ? -1.204 -10.648 -3.771 1 95.06 20 VAL B C 1
ATOM 1032 O O . VAL B 1 20 ? -0.858 -11.711 -3.244 1 95.06 20 VAL B O 1
ATOM 1035 N N . ARG B 1 21 ? -2.369 -10.273 -3.764 1 92.19 21 ARG B N 1
ATOM 1036 C CA . ARG B 1 21 ? -3.416 -11.039 -3.096 1 92.19 21 ARG B CA 1
ATOM 1037 C C . ARG B 1 21 ? -3.627 -12.383 -3.773 1 92.19 21 ARG B C 1
ATOM 1039 O O . ARG B 1 21 ? -3.754 -13.414 -3.1 1 92.19 21 ARG B O 1
ATOM 1046 N N . LEU B 1 22 ? -3.701 -12.359 -5.039 1 92.81 22 LEU B N 1
ATOM 1047 C CA . LEU B 1 22 ? -3.902 -13.586 -5.805 1 92.81 22 LEU B CA 1
ATOM 1048 C C . LEU B 1 22 ? -2.77 -14.578 -5.551 1 92.81 22 LEU B C 1
ATOM 1050 O O . LEU B 1 22 ? -3.012 -15.773 -5.391 1 92.81 22 LEU B O 1
ATOM 1054 N N . LEU B 1 23 ? -1.556 -14.062 -5.488 1 94.12 23 LEU B N 1
ATOM 1055 C CA . LEU B 1 23 ? -0.395 -14.922 -5.27 1 94.12 23 LEU B CA 1
ATOM 1056 C C . LEU B 1 23 ? -0.444 -15.555 -3.887 1 94.12 23 LEU B C 1
ATOM 1058 O O . LEU B 1 23 ? 0.112 -16.641 -3.676 1 94.12 23 LEU B O 1
ATOM 1062 N N . ALA B 1 24 ? -1.077 -14.898 -3.008 1 90.44 24 ALA B N 1
ATOM 1063 C CA . ALA B 1 24 ? -1.181 -15.414 -1.645 1 90.44 24 ALA B CA 1
ATOM 1064 C C . ALA B 1 24 ? -2.357 -16.375 -1.509 1 90.44 24 ALA B C 1
ATOM 1066 O O . ALA B 1 24 ? -2.387 -17.203 -0.595 1 90.44 24 ALA B O 1
ATOM 1067 N N . GLU B 1 25 ? -3.275 -16.219 -2.309 1 87.69 25 GLU B N 1
ATOM 1068 C CA . GLU B 1 25 ? -4.52 -16.953 -2.141 1 87.69 25 GLU B CA 1
ATOM 1069 C C . GLU B 1 25 ? -4.555 -18.188 -3.041 1 87.69 25 GLU B C 1
ATOM 1071 O O . GLU B 1 25 ? -5.301 -19.141 -2.777 1 87.69 25 GLU B O 1
ATOM 1076 N N . LEU B 1 26 ? -3.781 -18.109 -4.039 1 86.5 26 LEU B N 1
ATOM 1077 C CA . LEU B 1 26 ? -3.754 -19.234 -4.965 1 86.5 26 LEU B CA 1
ATOM 1078 C C . LEU B 1 26 ? -2.725 -20.281 -4.527 1 86.5 26 LEU B C 1
ATOM 1080 O O . LEU B 1 26 ? -1.749 -19.938 -3.854 1 86.5 26 LEU B O 1
ATOM 1084 N N . PRO B 1 27 ? -2.92 -21.484 -4.961 1 82.88 27 PRO B N 1
ATOM 1085 C CA . PRO B 1 27 ? -3.998 -22 -5.801 1 82.88 27 PRO B CA 1
ATOM 1086 C C . PRO B 1 27 ? -5.312 -22.172 -5.043 1 82.88 27 PRO B C 1
ATOM 1088 O O . PRO B 1 27 ? -5.309 -22.406 -3.834 1 82.88 27 PRO B O 1
ATOM 1091 N N . ASP B 1 28 ? -6.336 -21.891 -5.688 1 83.5 28 ASP B N 1
ATOM 1092 C CA . ASP B 1 28 ? -7.66 -22.188 -5.152 1 83.5 28 ASP B CA 1
ATOM 1093 C C . ASP B 1 28 ? -8.164 -23.531 -5.656 1 83.5 28 ASP B C 1
ATOM 1095 O O . ASP B 1 28 ? -7.438 -24.266 -6.336 1 83.5 28 ASP B O 1
ATOM 1099 N N . GLU B 1 29 ? -9.352 -23.922 -5.281 1 82.75 29 GLU B N 1
ATOM 1100 C CA . GLU B 1 29 ? -9.898 -25.234 -5.629 1 82.75 29 GLU B CA 1
ATOM 1101 C C . GLU B 1 29 ? -9.945 -25.422 -7.141 1 82.75 29 GLU B C 1
ATOM 1103 O O . GLU B 1 29 ? -9.68 -26.516 -7.637 1 82.75 29 GLU B O 1
ATOM 1108 N N . GLU B 1 30 ? -10.211 -24.375 -7.879 1 81.69 30 GLU B N 1
ATOM 1109 C CA . GLU B 1 30 ? -10.336 -24.438 -9.328 1 81.69 30 GLU B CA 1
ATOM 1110 C C . GLU B 1 30 ? -8.969 -24.531 -10.008 1 81.69 30 GLU B C 1
ATOM 1112 O O . GLU B 1 30 ? -8.773 -25.344 -10.914 1 81.69 30 GLU B O 1
ATOM 1117 N N . THR B 1 31 ? -8.031 -23.766 -9.547 1 83.31 31 THR B N 1
ATOM 1118 C CA . THR B 1 31 ? -6.723 -23.688 -10.18 1 83.31 31 THR B CA 1
ATOM 1119 C C . THR B 1 31 ? -5.859 -24.891 -9.773 1 83.31 31 THR B C 1
ATOM 1121 O O . THR B 1 31 ? -4.945 -25.281 -10.5 1 83.31 31 THR B O 1
ATOM 1124 N N . ALA B 1 32 ? -6.16 -25.5 -8.547 1 81.62 32 ALA B N 1
ATOM 1125 C CA . ALA B 1 32 ? -5.414 -26.656 -8.055 1 81.62 32 ALA B CA 1
ATOM 1126 C C . ALA B 1 32 ? -5.523 -27.828 -9.023 1 81.62 32 ALA B C 1
ATOM 1128 O O . ALA B 1 32 ? -4.664 -28.703 -9.039 1 81.62 32 ALA B O 1
ATOM 1129 N N . LYS B 1 33 ? -6.656 -27.828 -9.758 1 82.56 33 LYS B N 1
ATOM 1130 C CA . LYS B 1 33 ? -6.906 -28.922 -10.695 1 82.56 33 LYS B CA 1
ATOM 1131 C C . LYS B 1 33 ? -6.172 -28.688 -12.008 1 82.56 33 LYS B C 1
ATOM 1133 O O . LYS B 1 33 ? -6.109 -29.594 -12.859 1 82.56 33 LYS B O 1
ATOM 1138 N N . ASP B 1 34 ? -5.691 -27.562 -12.172 1 82.62 34 ASP B N 1
ATOM 1139 C CA . ASP B 1 34 ? -4.988 -27.219 -13.398 1 82.62 34 ASP B CA 1
ATOM 1140 C C . ASP B 1 34 ? -3.559 -27.766 -13.391 1 82.62 34 ASP B C 1
ATOM 1142 O O . ASP B 1 34 ? -2.842 -27.609 -12.398 1 82.62 34 ASP B O 1
ATOM 1146 N N . PRO B 1 35 ? -3.195 -28.547 -14.352 1 78 35 PRO B N 1
ATOM 1147 C CA . PRO B 1 35 ? -1.851 -29.125 -14.391 1 78 35 PRO B CA 1
ATOM 1148 C C . PRO B 1 35 ? -0.75 -28.062 -14.328 1 78 35 PRO B C 1
ATOM 1150 O O . PRO B 1 35 ? 0.403 -28.391 -14.023 1 78 35 PRO B O 1
ATOM 1153 N N . ARG B 1 36 ? -1.013 -26.781 -14.664 1 77.06 36 ARG B N 1
ATOM 1154 C CA . ARG B 1 36 ? -0.032 -25.703 -14.594 1 77.06 36 ARG B CA 1
ATOM 1155 C C . ARG B 1 36 ? 0.188 -25.266 -13.148 1 77.06 36 ARG B C 1
ATOM 1157 O O . ARG B 1 36 ? 1.065 -24.438 -12.875 1 77.06 36 ARG B O 1
ATOM 1164 N N . CYS B 1 37 ? -0.543 -25.641 -12.227 1 74.38 37 CYS B N 1
ATOM 1165 C CA . CYS B 1 37 ? -0.535 -25.156 -10.844 1 74.38 37 CYS B CA 1
ATOM 1166 C C . CYS B 1 37 ? 0.441 -25.969 -10 1 74.38 37 CYS B C 1
ATOM 1168 O O . CYS B 1 37 ? 0.53 -25.766 -8.789 1 74.38 37 CYS B O 1
ATOM 1170 N N . GLY B 1 38 ? 1.455 -26.328 -10.562 1 60.91 38 GLY B N 1
ATOM 1171 C CA . GLY B 1 38 ? 2.32 -27.062 -9.656 1 60.91 38 GLY B CA 1
ATOM 1172 C C . GLY B 1 38 ? 2.734 -26.25 -8.445 1 60.91 38 GLY B C 1
ATOM 1173 O O . GLY B 1 38 ? 3.221 -25.125 -8.578 1 60.91 38 GLY B O 1
ATOM 1174 N N . THR B 1 39 ? 2.242 -26.531 -7.238 1 63.03 39 THR B N 1
ATOM 1175 C CA . THR B 1 39 ? 2.375 -25.859 -5.945 1 63.03 39 THR B CA 1
ATOM 1176 C C . THR B 1 39 ? 3.842 -25.578 -5.633 1 63.03 39 THR B C 1
ATOM 1178 O O . THR B 1 39 ? 4.156 -24.625 -4.914 1 63.03 39 THR B O 1
ATOM 1181 N N . ALA B 1 40 ? 4.715 -26.203 -6.387 1 76.75 40 ALA B N 1
ATOM 1182 C CA . ALA B 1 40 ? 6.094 -26.062 -5.922 1 76.75 40 ALA B CA 1
ATOM 1183 C C . ALA B 1 40 ? 6.715 -24.75 -6.422 1 76.75 40 ALA B C 1
ATOM 1185 O O . ALA B 1 40 ? 7.555 -24.156 -5.742 1 76.75 40 ALA B O 1
ATOM 1186 N N . TYR B 1 41 ? 6.168 -24.25 -7.426 1 84.5 41 TYR B N 1
ATOM 1187 C CA . TYR B 1 41 ? 6.84 -23.109 -8.016 1 84.5 41 TYR B CA 1
ATOM 1188 C C . TYR B 1 41 ? 6.031 -21.828 -7.797 1 84.5 41 TYR B C 1
ATOM 1190 O O . TYR B 1 41 ? 6.551 -20.719 -7.941 1 84.5 41 TYR B O 1
ATOM 1198 N N . GLY B 1 42 ? 4.781 -21.938 -7.367 1 89.88 42 GLY B N 1
ATOM 1199 C CA . GLY B 1 42 ? 3.928 -20.781 -7.148 1 89.88 42 GLY B CA 1
ATOM 1200 C C . GLY B 1 42 ? 2.764 -20.703 -8.117 1 89.88 42 GLY B C 1
ATOM 1201 O O . GLY B 1 42 ? 2.221 -21.734 -8.523 1 89.88 42 GLY B O 1
ATOM 1202 N N . VAL B 1 43 ? 2.342 -19.547 -8.43 1 93 43 VAL B N 1
ATOM 1203 C CA . VAL B 1 43 ? 1.179 -19.328 -9.289 1 93 43 VAL B CA 1
ATOM 1204 C C . VAL B 1 43 ? 1.632 -19.047 -10.719 1 93 43 VAL B C 1
ATOM 1206 O O . VAL B 1 43 ? 2.533 -18.25 -10.945 1 93 43 VAL B O 1
ATOM 1209 N N . CYS B 1 44 ? 1.068 -19.734 -11.633 1 93.81 44 CYS B N 1
ATOM 1210 C CA . CYS B 1 44 ? 1.406 -19.562 -13.039 1 93.81 44 CYS B CA 1
ATOM 1211 C C . CYS B 1 44 ? 0.945 -18.203 -13.555 1 93.81 44 CYS B C 1
ATOM 1213 O O . CYS B 1 44 ? -0.146 -17.75 -13.211 1 93.81 44 CYS B O 1
ATOM 1215 N N . PHE B 1 45 ? 1.718 -17.641 -14.492 1 95.31 45 PHE B N 1
ATOM 1216 C CA . PHE B 1 45 ? 1.371 -16.375 -15.156 1 95.31 45 PHE B CA 1
ATOM 1217 C C . PHE B 1 45 ? -0.022 -16.469 -15.766 1 95.31 45 PHE B C 1
ATOM 1219 O O . PHE B 1 45 ? -0.799 -15.508 -15.68 1 95.31 45 PHE B O 1
ATOM 1226 N N . CYS B 1 46 ? -0.378 -17.562 -16.266 1 93.12 46 CYS B N 1
ATOM 1227 C CA . CYS B 1 46 ? -1.656 -17.75 -16.938 1 93.12 46 CYS B CA 1
ATOM 1228 C C . CYS B 1 46 ? -2.818 -17.547 -15.977 1 93.12 46 CYS B C 1
ATOM 1230 O O . CYS B 1 46 ? -3.814 -16.922 -16.328 1 93.12 46 CYS B O 1
ATOM 1232 N N . HIS B 1 47 ? -2.662 -18.141 -14.797 1 93.19 47 HIS B N 1
ATOM 1233 C CA . HIS B 1 47 ? -3.717 -17.984 -13.797 1 93.19 47 HIS B CA 1
ATOM 1234 C C . HIS B 1 47 ? -3.863 -16.547 -13.352 1 93.19 47 HIS B C 1
ATOM 1236 O O . HIS B 1 47 ? -4.977 -16.078 -13.094 1 93.19 47 HIS B O 1
ATOM 1242 N N . LEU B 1 48 ? -2.725 -15.805 -13.242 1 94.38 48 LEU B N 1
ATOM 1243 C CA . LEU B 1 48 ? -2.758 -1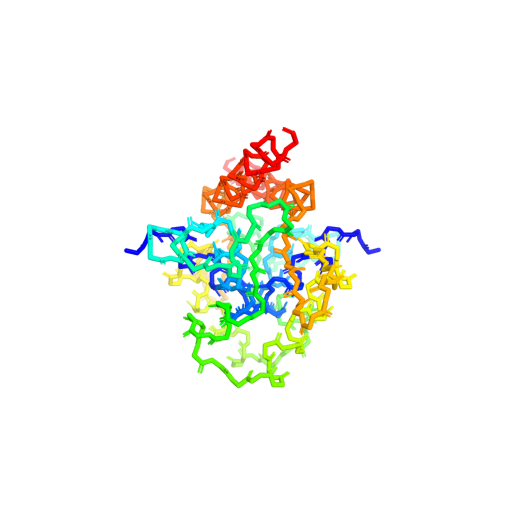4.398 -12.867 1 94.38 48 LEU B CA 1
ATOM 1244 C C . LEU B 1 48 ? -3.461 -13.57 -13.93 1 94.38 48 LEU B C 1
ATOM 1246 O O . LEU B 1 48 ? -4.285 -12.711 -13.609 1 94.38 48 LEU B O 1
ATOM 1250 N N . LYS B 1 49 ? -3.123 -13.852 -15.18 1 94.31 49 LYS B N 1
ATOM 1251 C CA . LYS B 1 49 ? -3.752 -13.156 -16.297 1 94.31 49 LYS B CA 1
ATOM 1252 C C . LYS B 1 49 ? -5.266 -13.352 -16.281 1 94.31 49 LYS B C 1
ATOM 1254 O O . LYS B 1 49 ? -6.027 -12.391 -16.406 1 94.31 49 LYS B O 1
ATOM 1259 N N . GLU B 1 50 ? -5.695 -14.539 -16.141 1 93.06 50 GLU B N 1
ATOM 1260 C CA . GLU B 1 50 ? -7.113 -14.898 -16.172 1 93.06 50 GLU B CA 1
ATOM 1261 C C . GLU B 1 50 ? -7.867 -14.242 -15.023 1 93.06 50 GLU B C 1
ATOM 1263 O O . GLU B 1 50 ? -8.961 -13.703 -15.211 1 93.06 50 GLU B O 1
ATOM 1268 N N . LYS B 1 51 ? -7.266 -14.25 -13.867 1 93.25 51 LYS B N 1
ATOM 1269 C CA . LYS B 1 51 ? -7.961 -13.797 -12.672 1 93.25 51 LYS B CA 1
ATOM 1270 C C . LYS B 1 51 ? -7.938 -12.273 -12.57 1 93.25 51 LYS B C 1
ATOM 1272 O O . LYS B 1 51 ? -8.836 -11.672 -11.977 1 93.25 51 LYS B O 1
ATOM 1277 N N . THR B 1 52 ? -6.91 -11.609 -13.07 1 94.12 52 THR B N 1
ATOM 1278 C CA . THR B 1 52 ? -6.844 -10.148 -13.023 1 94.12 52 THR B CA 1
ATOM 1279 C C . THR B 1 52 ? -7.676 -9.531 -14.141 1 94.12 52 THR B C 1
ATOM 1281 O O . THR B 1 52 ? -8.125 -8.391 -14.039 1 94.12 52 THR B O 1
ATOM 1284 N N . GLY B 1 53 ? -7.793 -10.211 -15.25 1 95.62 53 GLY B N 1
ATOM 1285 C CA . GLY B 1 53 ? -8.516 -9.703 -16.406 1 95.62 53 GLY B CA 1
ATOM 1286 C C . GLY B 1 53 ? -7.738 -8.656 -17.188 1 95.62 53 GLY B C 1
ATOM 1287 O O . GLY B 1 53 ? -8.297 -7.973 -18.047 1 95.62 53 GLY B O 1
ATOM 1288 N N . LEU B 1 54 ? -6.492 -8.477 -16.922 1 96.31 54 LEU B N 1
ATOM 1289 C CA . LEU B 1 54 ? -5.621 -7.523 -17.609 1 96.31 54 LEU B CA 1
ATOM 1290 C C . LEU B 1 54 ? -4.914 -8.188 -18.781 1 96.31 54 LEU B C 1
ATOM 1292 O O . LEU B 1 54 ? -4.902 -9.414 -18.891 1 96.31 54 LEU B O 1
ATOM 1296 N N . SER B 1 55 ? -4.398 -7.367 -19.625 1 97.25 55 SER B N 1
ATOM 1297 C CA . SER B 1 55 ? -3.646 -7.895 -20.766 1 97.25 55 SER B CA 1
ATOM 1298 C C . SER B 1 55 ? -2.328 -8.516 -20.312 1 97.25 55 SER B C 1
ATOM 1300 O O . SER B 1 55 ? -1.809 -8.172 -19.25 1 97.25 55 SER B O 1
ATOM 1302 N N . ALA B 1 56 ? -1.804 -9.422 -21.109 1 97.06 56 ALA B N 1
ATOM 1303 C CA . ALA B 1 56 ? -0.544 -10.094 -20.797 1 97.06 56 ALA B CA 1
ATOM 1304 C C . ALA B 1 56 ? 0.592 -9.086 -20.641 1 97.06 56 ALA B C 1
ATOM 1306 O O . ALA B 1 56 ? 1.374 -9.172 -19.688 1 97.06 56 ALA B O 1
ATOM 1307 N N . PRO B 1 57 ? 0.696 -8.07 -21.547 1 97.62 57 PRO B N 1
ATOM 1308 C CA . PRO B 1 57 ? 1.768 -7.09 -21.359 1 97.62 57 PRO B CA 1
ATOM 1309 C C . PRO B 1 57 ? 1.629 -6.305 -20.062 1 97.62 57 PRO B C 1
ATOM 1311 O O . PRO B 1 57 ? 2.635 -5.973 -19.422 1 97.62 57 PRO B O 1
ATOM 1314 N N . THR B 1 58 ? 0.437 -5.984 -19.656 1 97.19 58 THR B N 1
ATOM 1315 C CA . THR B 1 58 ? 0.184 -5.223 -18.438 1 97.19 58 THR B CA 1
ATOM 1316 C C . THR B 1 58 ? 0.555 -6.039 -17.203 1 97.19 58 THR B C 1
ATOM 1318 O O . THR B 1 58 ? 1.232 -5.539 -16.312 1 97.19 58 THR B O 1
ATOM 1321 N N . VAL B 1 59 ? 0.101 -7.262 -17.203 1 97.62 59 VAL B N 1
ATOM 1322 C CA . VAL B 1 59 ? 0.425 -8.133 -16.078 1 97.62 59 VAL B CA 1
ATOM 1323 C C . VAL B 1 59 ? 1.938 -8.305 -15.977 1 97.62 59 VAL B C 1
ATOM 1325 O O . VAL B 1 59 ? 2.504 -8.234 -14.883 1 97.62 59 VAL B O 1
ATOM 1328 N N . SER B 1 60 ? 2.574 -8.516 -17.094 1 97.5 60 SER B N 1
ATOM 1329 C CA . SER B 1 60 ? 4.023 -8.672 -17.125 1 97.5 60 SER B CA 1
ATOM 1330 C C . SER B 1 60 ? 4.719 -7.438 -16.562 1 97.5 60 SER B C 1
ATOM 1332 O O . SER B 1 60 ? 5.648 -7.551 -15.766 1 97.5 60 SER B O 1
ATOM 1334 N N . HIS B 1 61 ? 4.223 -6.336 -16.969 1 97.81 61 HIS B N 1
ATOM 1335 C CA . HIS B 1 61 ? 4.793 -5.078 -16.5 1 97.81 61 HIS B CA 1
ATOM 1336 C C . HIS B 1 61 ? 4.684 -4.953 -14.984 1 97.81 61 HIS B C 1
ATOM 1338 O O . HIS B 1 61 ? 5.664 -4.621 -14.312 1 97.81 61 HIS B O 1
ATOM 1344 N N . HIS B 1 62 ? 3.52 -5.184 -14.469 1 97.12 62 HIS B N 1
ATOM 1345 C CA . HIS B 1 62 ? 3.316 -5.082 -13.023 1 97.12 62 HIS B CA 1
ATOM 1346 C C . HIS B 1 62 ? 4.16 -6.109 -12.273 1 97.12 62 HIS B C 1
ATOM 1348 O O . HIS B 1 62 ? 4.711 -5.809 -11.211 1 97.12 62 HIS B O 1
ATOM 1354 N N . LEU B 1 63 ? 4.242 -7.305 -12.82 1 97.81 63 LEU B N 1
ATOM 1355 C CA . LEU B 1 63 ? 5.062 -8.336 -12.195 1 97.81 63 LEU B CA 1
ATOM 1356 C C . LEU B 1 63 ? 6.535 -7.938 -12.203 1 97.81 63 LEU B C 1
ATOM 1358 O O . LEU B 1 63 ? 7.262 -8.234 -11.25 1 97.81 63 LEU B O 1
ATOM 1362 N N . ARG B 1 64 ? 6.941 -7.297 -13.266 1 97.38 64 ARG B N 1
ATOM 1363 C CA . ARG B 1 64 ? 8.312 -6.805 -13.32 1 97.38 64 ARG B CA 1
ATOM 1364 C C . ARG B 1 64 ? 8.578 -5.812 -12.195 1 97.38 64 ARG B C 1
ATOM 1366 O O . ARG B 1 64 ? 9.594 -5.906 -11.5 1 97.38 64 ARG B O 1
ATOM 1373 N N . ILE B 1 65 ? 7.75 -4.867 -11.977 1 96.19 65 ILE B N 1
ATOM 1374 C CA . ILE B 1 65 ? 7.875 -3.863 -10.922 1 96.19 65 ILE B CA 1
ATOM 1375 C C . ILE B 1 65 ? 7.922 -4.547 -9.562 1 96.19 65 ILE B C 1
ATOM 1377 O O . ILE B 1 65 ? 8.766 -4.223 -8.727 1 96.19 65 ILE B O 1
ATOM 1381 N N . LEU B 1 66 ? 7.012 -5.508 -9.336 1 96.81 66 LEU B N 1
ATOM 1382 C CA . LEU B 1 66 ? 6.934 -6.215 -8.062 1 96.81 66 LEU B CA 1
ATOM 1383 C C . LEU B 1 66 ? 8.195 -7.039 -7.824 1 96.81 66 LEU B C 1
ATOM 1385 O O . LEU B 1 66 ? 8.672 -7.137 -6.691 1 96.81 66 LEU B O 1
ATOM 1389 N N . ARG B 1 67 ? 8.719 -7.609 -8.906 1 96.62 67 ARG B N 1
ATOM 1390 C CA . ARG B 1 67 ? 9.953 -8.375 -8.797 1 96.62 67 ARG B CA 1
ATOM 1391 C C . ARG B 1 67 ? 11.133 -7.465 -8.477 1 96.62 67 ARG B C 1
ATOM 1393 O O . ARG B 1 67 ? 11.953 -7.789 -7.609 1 96.62 67 ARG B O 1
ATOM 1400 N N . GLU B 1 68 ? 11.219 -6.34 -9.125 1 95.81 68 GLU B N 1
ATOM 1401 C CA . GLU B 1 68 ? 12.297 -5.387 -8.898 1 95.81 68 GLU B CA 1
ATOM 1402 C C . GLU B 1 68 ? 12.258 -4.832 -7.48 1 95.81 68 GLU B C 1
ATOM 1404 O O . GLU B 1 68 ? 13.297 -4.523 -6.898 1 95.81 68 GLU B O 1
ATOM 1409 N N . ALA B 1 69 ? 11.102 -4.742 -6.969 1 94.69 69 ALA B N 1
ATOM 1410 C CA . ALA B 1 69 ? 10.93 -4.266 -5.598 1 94.69 69 ALA B CA 1
ATOM 1411 C C . ALA B 1 69 ? 11.219 -5.379 -4.594 1 94.69 69 ALA B C 1
ATOM 1413 O O . ALA B 1 69 ? 11.258 -5.137 -3.383 1 94.69 69 ALA B O 1
ATOM 1414 N N . GLY B 1 70 ? 11.305 -6.562 -5.059 1 95.56 70 GLY B N 1
ATOM 1415 C CA . GLY B 1 70 ? 11.625 -7.695 -4.207 1 95.56 70 GLY B CA 1
ATOM 1416 C C . GLY B 1 70 ? 10.406 -8.312 -3.545 1 95.56 70 GLY B C 1
ATOM 1417 O O . GLY B 1 70 ? 10.531 -9.055 -2.57 1 95.56 70 GLY B O 1
ATOM 1418 N N . LEU B 1 71 ? 9.258 -8.055 -3.971 1 96.25 71 LEU B N 1
ATOM 1419 C CA . LEU B 1 71 ? 8.023 -8.531 -3.363 1 96.25 71 LEU B CA 1
ATOM 1420 C C . LEU B 1 71 ? 7.621 -9.883 -3.938 1 96.25 71 LEU B C 1
ATOM 1422 O O . LEU B 1 71 ? 6.949 -10.672 -3.268 1 96.25 71 LEU B O 1
ATOM 1426 N N . VAL B 1 72 ? 8 -10.117 -5.188 1 96.75 72 VAL B N 1
ATOM 1427 C CA . VAL B 1 72 ? 7.617 -11.328 -5.906 1 96.75 72 VAL B CA 1
ATOM 1428 C C . VAL B 1 72 ? 8.852 -11.969 -6.539 1 96.75 72 VAL B C 1
ATOM 1430 O O . VAL B 1 72 ? 9.812 -11.266 -6.879 1 96.75 72 VAL B O 1
ATOM 1433 N N . GLU B 1 73 ? 8.906 -13.141 -6.598 1 95.88 73 GLU B N 1
ATOM 1434 C CA . GLU B 1 73 ? 9.922 -13.883 -7.344 1 95.88 73 GLU B CA 1
ATOM 1435 C C . GLU B 1 73 ? 9.297 -14.672 -8.492 1 95.88 73 GLU B C 1
ATOM 1437 O O . GLU B 1 73 ? 8.148 -15.117 -8.391 1 95.88 73 GLU B O 1
ATOM 1442 N N . GLY B 1 74 ? 10 -14.773 -9.539 1 95.44 74 GLY B N 1
ATOM 1443 C CA . GLY B 1 74 ? 9.547 -15.5 -10.719 1 95.44 74 GLY B CA 1
ATOM 1444 C C . GLY B 1 74 ? 10.531 -16.547 -11.188 1 95.44 74 GLY B C 1
ATOM 1445 O O . GLY B 1 74 ? 11.75 -16.359 -11.086 1 95.44 74 GLY B O 1
ATOM 1446 N N . VAL B 1 75 ? 10.055 -17.672 -11.633 1 93.38 75 VAL B N 1
ATOM 1447 C CA . VAL B 1 75 ? 10.883 -18.75 -12.172 1 93.38 75 VAL B CA 1
ATOM 1448 C C . VAL B 1 75 ? 10.242 -19.312 -13.43 1 93.38 75 VAL B C 1
ATOM 1450 O O . VAL B 1 75 ? 9.023 -19.484 -13.492 1 93.38 75 VAL B O 1
ATOM 1453 N N . ARG B 1 76 ? 11.055 -19.531 -14.367 1 93.5 76 ARG B N 1
ATOM 1454 C CA . ARG B 1 76 ? 10.555 -20.125 -15.602 1 93.5 76 ARG B CA 1
ATOM 1455 C C . ARG B 1 76 ? 10.695 -21.656 -15.562 1 93.5 76 ARG B C 1
ATOM 1457 O O . ARG B 1 76 ? 11.766 -22.172 -15.266 1 93.5 76 ARG B O 1
ATOM 1464 N N . VAL B 1 77 ? 9.688 -22.406 -15.758 1 89.94 77 VAL B N 1
ATOM 1465 C CA . VAL B 1 77 ? 9.656 -23.859 -15.844 1 89.94 77 VAL B CA 1
ATOM 1466 C C . VAL B 1 77 ? 9.047 -24.297 -17.172 1 89.94 77 VAL B C 1
ATOM 1468 O O . VAL B 1 77 ? 7.828 -24.219 -17.359 1 89.94 77 VAL B O 1
ATOM 1471 N N . GLY B 1 78 ? 9.891 -24.797 -18.031 1 89.44 78 GLY B N 1
ATOM 1472 C CA . GLY B 1 78 ? 9.414 -25.125 -19.359 1 89.44 78 GLY B CA 1
ATOM 1473 C C . GLY B 1 78 ? 8.883 -23.938 -20.125 1 89.44 78 GLY B C 1
ATOM 1474 O O . GLY B 1 78 ? 9.586 -22.938 -20.281 1 89.44 78 GLY B O 1
ATOM 1475 N N . ARG B 1 79 ? 7.562 -23.922 -20.484 1 89.31 79 ARG B N 1
ATOM 1476 C CA . ARG B 1 79 ? 6.953 -22.875 -21.297 1 89.31 79 ARG B CA 1
ATOM 1477 C C . ARG B 1 79 ? 6.246 -21.844 -20.422 1 89.31 79 ARG B C 1
ATOM 1479 O O . ARG B 1 79 ? 5.785 -20.812 -20.922 1 89.31 79 ARG B O 1
ATOM 1486 N N . TRP B 1 80 ? 6.262 -22.156 -19.219 1 90.56 80 TRP B N 1
ATOM 1487 C CA . TRP B 1 80 ? 5.457 -21.297 -18.359 1 90.56 80 TRP B CA 1
ATOM 1488 C C . TRP B 1 80 ? 6.328 -20.609 -17.312 1 90.56 80 TRP B C 1
ATOM 1490 O O . TRP B 1 80 ? 7.375 -21.125 -16.922 1 90.56 80 TRP B O 1
ATOM 1500 N N . THR B 1 81 ? 5.863 -19.422 -16.875 1 94 81 THR B N 1
ATOM 1501 C CA . THR B 1 81 ? 6.516 -18.703 -15.789 1 94 81 THR B CA 1
ATOM 1502 C C . THR B 1 81 ? 5.645 -18.719 -14.539 1 94 81 THR B C 1
ATOM 1504 O O . THR B 1 81 ? 4.43 -18.5 -14.617 1 94 81 THR B O 1
ATOM 1507 N N . TYR B 1 82 ? 6.336 -19.047 -13.383 1 94.12 82 TYR B N 1
ATOM 1508 C CA . TYR B 1 82 ? 5.637 -19.109 -12.102 1 94.12 82 TYR B CA 1
ATOM 1509 C C . TYR B 1 82 ? 6.129 -18.031 -11.156 1 94.12 82 TYR B C 1
ATOM 1511 O O . TYR B 1 82 ? 7.305 -17.656 -11.18 1 94.12 82 TYR B O 1
ATOM 1519 N N . TYR B 1 83 ? 5.18 -17.531 -10.312 1 95.69 83 TYR B N 1
ATOM 1520 C CA . TYR B 1 83 ? 5.496 -16.438 -9.398 1 95.69 83 TYR B CA 1
ATOM 1521 C C . TYR B 1 83 ? 5.051 -16.781 -7.977 1 95.69 83 TYR B C 1
ATOM 1523 O O . TYR B 1 83 ? 4.031 -17.438 -7.781 1 95.69 83 TYR B O 1
ATOM 1531 N N . ARG B 1 84 ? 5.789 -16.344 -7.047 1 94.12 84 ARG B N 1
ATOM 1532 C CA . ARG B 1 84 ? 5.41 -16.469 -5.641 1 94.12 84 ARG B CA 1
ATOM 1533 C C . ARG B 1 84 ? 5.793 -15.227 -4.855 1 94.12 84 ARG B C 1
ATOM 1535 O O . ARG B 1 84 ? 6.684 -14.477 -5.262 1 94.12 84 ARG B O 1
ATOM 1542 N N . LEU B 1 85 ? 5.133 -15.062 -3.791 1 95.31 85 LEU B N 1
ATOM 1543 C CA . LEU B 1 85 ? 5.41 -13.922 -2.926 1 95.31 85 LEU B CA 1
ATOM 1544 C C . LEU B 1 85 ? 6.652 -14.172 -2.076 1 95.31 85 LEU B C 1
ATOM 1546 O O . LEU B 1 85 ? 6.953 -15.32 -1.733 1 95.31 85 LEU B O 1
ATOM 1550 N N . ARG B 1 86 ? 7.324 -13.109 -1.818 1 94.81 86 ARG B N 1
ATOM 1551 C CA . ARG B 1 86 ? 8.398 -13.156 -0.828 1 94.81 86 ARG B CA 1
ATOM 1552 C C . ARG B 1 86 ? 7.906 -12.664 0.531 1 94.81 86 ARG B C 1
ATOM 1554 O O . ARG B 1 86 ? 7.828 -11.461 0.77 1 94.81 86 ARG B O 1
ATOM 1561 N N . PRO B 1 87 ? 7.637 -13.641 1.377 1 94.69 87 PRO B N 1
ATOM 1562 C CA . PRO B 1 87 ? 7.004 -13.273 2.645 1 94.69 87 PRO B CA 1
ATOM 1563 C C . PRO B 1 87 ? 7.816 -12.242 3.432 1 94.69 87 PRO B C 1
ATOM 1565 O O . PRO B 1 87 ? 7.246 -11.344 4.055 1 94.69 87 PRO B O 1
ATOM 1568 N N . GLY B 1 88 ? 9.086 -12.398 3.428 1 94.5 88 GLY B N 1
ATOM 1569 C CA . GLY B 1 88 ? 9.93 -11.461 4.156 1 94.5 88 GLY B CA 1
ATOM 1570 C C . GLY B 1 88 ? 9.766 -10.031 3.699 1 94.5 88 GLY B C 1
ATOM 1571 O O . GLY B 1 88 ? 9.797 -9.102 4.516 1 94.5 88 GLY B O 1
ATOM 1572 N N . ALA B 1 89 ? 9.609 -9.883 2.447 1 94.12 89 ALA B N 1
ATOM 1573 C CA . ALA B 1 89 ? 9.438 -8.547 1.886 1 94.12 89 ALA B CA 1
ATOM 1574 C C . ALA B 1 89 ? 8.102 -7.941 2.295 1 94.12 89 ALA B C 1
ATOM 1576 O O . ALA B 1 89 ? 8.016 -6.754 2.611 1 94.12 89 ALA B O 1
ATOM 1577 N N . LEU B 1 90 ? 7.078 -8.703 2.289 1 93.88 90 LEU B N 1
ATOM 1578 C CA . LEU B 1 90 ? 5.77 -8.234 2.729 1 93.88 90 LEU B CA 1
ATOM 1579 C C . LEU B 1 90 ? 5.793 -7.852 4.203 1 93.88 90 LEU B C 1
ATOM 1581 O O . LEU B 1 90 ? 5.191 -6.852 4.602 1 93.88 90 LEU B O 1
ATOM 1585 N N . GLU B 1 91 ? 6.492 -8.656 4.945 1 94.88 91 GLU B N 1
ATOM 1586 C CA . GLU B 1 91 ? 6.637 -8.359 6.367 1 94.88 91 GLU B CA 1
ATOM 1587 C C . GLU B 1 91 ? 7.355 -7.031 6.586 1 94.88 91 GLU B C 1
ATOM 1589 O O . GLU B 1 91 ? 7.012 -6.273 7.492 1 94.88 91 GLU B O 1
ATOM 1594 N N . ALA B 1 92 ? 8.32 -6.852 5.781 1 93.94 92 ALA B N 1
ATOM 1595 C CA . ALA B 1 92 ? 9.07 -5.602 5.891 1 93.94 92 ALA B CA 1
ATOM 1596 C C . ALA B 1 92 ? 8.164 -4.398 5.625 1 93.94 92 ALA B C 1
ATOM 1598 O O . ALA B 1 92 ? 8.242 -3.391 6.332 1 93.94 92 ALA B O 1
ATOM 1599 N N . VAL B 1 93 ? 7.344 -4.504 4.617 1 92.69 93 VAL B N 1
ATOM 1600 C CA . VAL B 1 93 ? 6.395 -3.438 4.316 1 92.69 93 VAL B CA 1
ATOM 1601 C C . VAL B 1 93 ? 5.434 -3.25 5.488 1 92.69 93 VAL B C 1
ATOM 1603 O O . VAL B 1 93 ? 5.152 -2.121 5.898 1 92.69 93 VAL B O 1
ATOM 1606 N N . ALA B 1 94 ? 4.934 -4.336 6.031 1 94.31 94 ALA B N 1
ATOM 1607 C CA . ALA B 1 94 ? 4.031 -4.281 7.18 1 94.31 94 ALA B CA 1
ATOM 1608 C C . ALA B 1 94 ? 4.691 -3.586 8.367 1 94.31 94 ALA B C 1
ATOM 1610 O O . ALA B 1 94 ? 4.059 -2.783 9.055 1 94.31 94 ALA B O 1
ATOM 1611 N N . ARG B 1 95 ? 5.875 -3.898 8.578 1 93.94 95 ARG B N 1
ATOM 1612 C CA . ARG B 1 95 ? 6.605 -3.295 9.688 1 93.94 95 ARG B CA 1
ATOM 1613 C C . ARG B 1 95 ? 6.758 -1.791 9.492 1 93.94 95 ARG B C 1
ATOM 1615 O O . ARG B 1 95 ? 6.699 -1.024 10.461 1 93.94 95 ARG B O 1
ATOM 1622 N N . GLU B 1 96 ? 6.988 -1.467 8.258 1 91.62 96 GLU B N 1
ATOM 1623 C CA . GLU B 1 96 ? 7.07 -0.039 7.973 1 91.62 96 GLU B CA 1
ATOM 1624 C C . GLU B 1 96 ? 5.762 0.67 8.312 1 91.62 96 GLU B C 1
ATOM 1626 O O . GLU B 1 96 ? 5.77 1.744 8.914 1 91.62 96 GLU B O 1
ATOM 1631 N N . LEU B 1 97 ? 4.719 0.111 7.93 1 92.31 97 LEU B N 1
ATOM 1632 C CA . LEU B 1 97 ? 3.404 0.677 8.211 1 92.31 97 LEU B CA 1
ATOM 1633 C C . LEU B 1 97 ? 3.148 0.726 9.719 1 92.31 97 LEU B C 1
ATOM 1635 O O . LEU B 1 97 ? 2.578 1.695 10.227 1 92.31 97 LEU B O 1
ATOM 1639 N N . LEU B 1 98 ? 3.547 -0.312 10.391 1 94.44 98 LEU B N 1
ATOM 1640 C CA . LEU B 1 98 ? 3.416 -0.335 11.844 1 94.44 98 LEU B CA 1
ATOM 1641 C C . LEU B 1 98 ? 4.246 0.775 12.484 1 94.44 98 LEU B C 1
ATOM 1643 O O . LEU B 1 98 ? 3.818 1.39 13.461 1 94.44 98 LEU B O 1
ATOM 1647 N N . GLY B 1 99 ? 5.414 0.965 11.906 1 93.31 99 GLY B N 1
ATOM 1648 C CA . GLY B 1 99 ? 6.234 2.068 12.375 1 93.31 99 GLY B CA 1
ATOM 1649 C C . GLY B 1 99 ? 5.562 3.42 12.227 1 93.31 99 GLY B C 1
ATOM 1650 O O . GLY B 1 99 ? 5.609 4.246 13.141 1 93.31 99 GLY B O 1
ATOM 1651 N N . LEU B 1 100 ? 4.969 3.639 11.133 1 91.69 100 LEU B N 1
ATOM 1652 C CA . LEU B 1 100 ? 4.238 4.883 10.906 1 91.69 100 LEU B CA 1
ATOM 1653 C C . LEU B 1 100 ? 3.078 5.02 11.883 1 91.69 100 LEU B C 1
ATOM 1655 O O . LEU B 1 100 ? 2.826 6.109 12.398 1 91.69 100 LEU B O 1
ATOM 1659 N N . ALA B 1 101 ? 2.404 3.949 12.109 1 94.06 101 ALA B N 1
ATOM 1660 C CA . ALA B 1 101 ? 1.292 3.951 13.055 1 94.06 101 ALA B CA 1
ATOM 1661 C C . ALA B 1 101 ? 1.768 4.32 14.461 1 94.06 101 ALA B C 1
ATOM 1663 O O . ALA B 1 101 ? 1.098 5.074 15.172 1 94.06 101 ALA B O 1
ATOM 1664 N N . GLN B 1 102 ? 2.826 3.744 14.82 1 94.44 102 GLN B N 1
ATOM 1665 C CA . GLN B 1 102 ? 3.379 4.023 16.141 1 94.44 102 GLN B CA 1
ATOM 1666 C C . GLN B 1 102 ? 3.746 5.496 16.281 1 94.44 102 GLN B C 1
ATOM 1668 O O . GLN B 1 102 ? 3.518 6.098 17.328 1 94.44 102 GLN B O 1
ATOM 1673 N N . ARG B 1 103 ? 4.34 6.012 15.266 1 91.44 103 ARG B N 1
ATOM 1674 C CA . ARG B 1 103 ? 4.68 7.434 15.289 1 91.44 103 ARG B CA 1
ATOM 1675 C C . ARG B 1 103 ? 3.43 8.297 15.406 1 91.44 103 ARG B C 1
ATOM 1677 O O . ARG B 1 103 ? 3.416 9.273 16.156 1 91.44 103 ARG B O 1
ATOM 1684 N N . ALA B 1 104 ? 2.455 7.941 14.688 1 89.69 104 ALA B N 1
ATOM 1685 C CA . ALA B 1 104 ? 1.188 8.664 14.727 1 89.69 104 ALA B CA 1
ATOM 1686 C C . ALA B 1 104 ? 0.574 8.617 16.125 1 89.69 104 ALA B C 1
ATOM 1688 O O . ALA B 1 104 ? 0.028 9.609 16.609 1 89.69 104 ALA B O 1
ATOM 1689 N N . ARG B 1 105 ? 0.679 7.449 16.734 1 89.62 105 ARG B N 1
ATOM 1690 C CA . ARG B 1 105 ? 0.153 7.305 18.094 1 89.62 105 ARG B CA 1
ATOM 1691 C C . ARG B 1 105 ? 0.917 8.188 19.078 1 89.62 105 ARG B C 1
ATOM 1693 O O . ARG B 1 105 ? 0.322 8.773 19.984 1 89.62 105 ARG B O 1
ATOM 1700 N N . ALA B 1 106 ? 2.156 8.211 18.875 1 88.25 106 ALA B N 1
ATOM 1701 C CA . ALA B 1 106 ? 2.992 9.023 19.75 1 88.25 106 ALA B CA 1
ATOM 1702 C C . ALA B 1 106 ? 2.645 10.5 19.641 1 88.25 106 ALA B C 1
ATOM 1704 O O . ALA B 1 106 ? 2.666 11.234 20.625 1 88.25 106 ALA B O 1
ATOM 1705 N N . LEU B 1 107 ? 2.357 10.914 18.438 1 82.75 107 LEU B N 1
ATOM 1706 C CA . LEU B 1 107 ? 1.987 12.305 18.203 1 82.75 107 LEU B CA 1
ATOM 1707 C C . LEU B 1 107 ? 0.646 12.625 18.859 1 82.75 107 LEU B C 1
ATOM 1709 O O . LEU B 1 107 ? 0.448 13.727 19.375 1 82.75 107 LEU B O 1
ATOM 1713 N N . GLU B 1 108 ? -0.277 11.672 18.891 1 81.12 108 GLU B N 1
ATOM 1714 C CA . GLU B 1 108 ? -1.575 11.844 19.547 1 81.12 108 GLU B CA 1
ATOM 1715 C C . 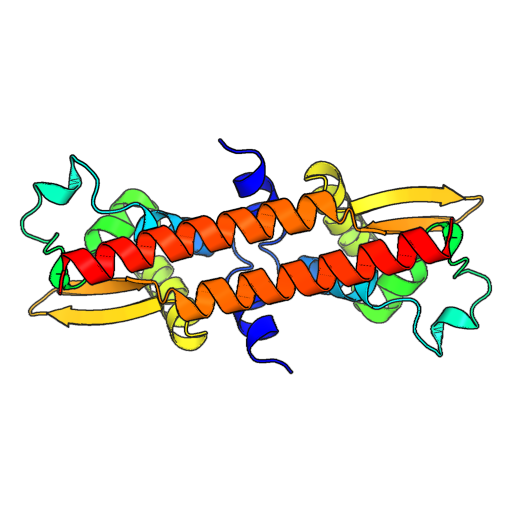GLU B 1 108 ? -1.427 11.977 21.047 1 81.12 108 GLU B C 1
ATOM 1717 O O . GLU B 1 108 ? -2.146 12.75 21.688 1 81.12 108 GLU B O 1
ATOM 1722 N N . GLU B 1 109 ? -0.571 11.156 21.547 1 79.69 109 GLU B N 1
ATOM 1723 C CA . GLU B 1 109 ? -0.365 11.141 23 1 79.69 109 GLU B CA 1
ATOM 1724 C C . GLU B 1 109 ? 0.293 12.438 23.469 1 79.69 109 GLU B C 1
ATOM 1726 O O . GLU B 1 109 ? 0.028 12.898 2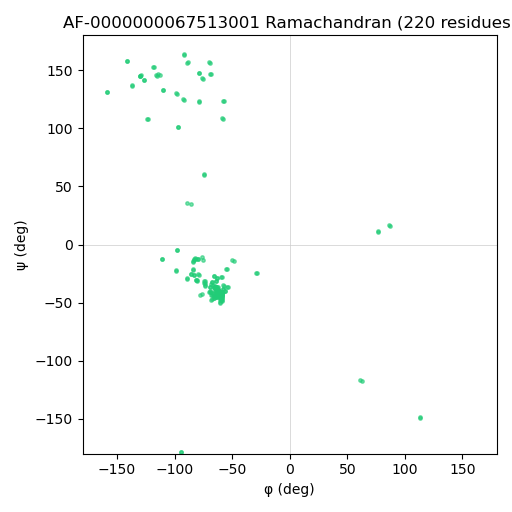4.578 1 79.69 109 GLU B O 1
ATOM 1731 N N . ARG B 1 110 ? 1.104 12.961 22.594 1 75.06 110 ARG B N 1
ATOM 1732 C CA . ARG B 1 110 ? 1.767 14.211 22.953 1 75.06 110 ARG B CA 1
ATOM 1733 C C . ARG B 1 110 ? 0.793 15.383 22.891 1 75.06 110 ARG B C 1
ATOM 1735 O O . ARG B 1 110 ? 0.937 16.359 23.641 1 75.06 110 ARG B O 1
ATOM 1742 N N . SER B 1 111 ? -0.183 15.281 21.984 1 68.69 111 SER B N 1
ATOM 1743 C CA . SER B 1 111 ? -1.149 16.359 21.828 1 68.69 111 SER B CA 1
ATOM 1744 C C . SER B 1 111 ? -2.281 16.25 22.844 1 68.69 111 SER B C 1
ATOM 1746 O O . SER B 1 111 ? -3.062 17.188 23.031 1 68.69 111 SER B O 1
ATOM 1748 N N . ALA B 1 112 ? -2.436 15.086 23.516 1 62.53 112 ALA B N 1
ATOM 1749 C CA . ALA B 1 112 ? -3.441 14.93 24.562 1 62.53 112 ALA B CA 1
ATOM 1750 C C . ALA B 1 112 ? -2.932 15.469 25.906 1 62.53 112 ALA B C 1
ATOM 1752 O O . ALA B 1 112 ? -1.732 15.414 26.188 1 62.53 112 ALA B O 1
#

Organism: Thermus thermophilus (strain ATCC 27634 / DSM 579 / HB8) (NCBI:txid300852)

InterPro domains:
  IPR001845 HTH ArsR-type DNA-binding domain [PF01022] (44-73)
  IPR001845 HTH ArsR-type DNA-binding domain [PS50987] (1-105)
  IPR001845 HTH ArsR-type DNA-binding domain [SM00418] (6-99)
  IPR011991 ArsR-like helix-turn-helix domain [cd00090] (8-88)
  IPR036388 Winged helix-like DNA-binding domain superfamily [G3DSA:1.10.10.10] (2-111)
  IPR036390 Winged helix DNA-binding domain superfamily [SSF46785] (7-100)
  IPR051081 HTH-type Metal-responsive Transcriptional Regulators [PTHR33154] (5-104)

pLDDT: mean 88.84, std 10.26, range [35.59, 97.81]

Secondary structure (DSSP, 8-state):
--HHHHHHHHH-SHHHHHHHHHHHH-S-TTGGGSTT--TTT-EEHHHHHHHH---HHHHHHHHHHHHHTTSEEEEEETTEEEEEE-HHHHHHHHHHHHHHHHHHHHHHHHH-/--HHHHHHHHH-SHHHHHHHHHHHH-S-TTGGGSGGG-TTT-EEHHHHHHHH---HHHHHHHHHHHHHTTSEEEEEETTEEEEEE-HHHHHHHHHHHHHHHHHHHHHHHHH-

Sequence (224 aa):
MTTSLHRLEALAHPARVRIVRLLAELPDEETAKDPRCGTAYGVCFCHLKEKTGLSAPTVSHHLRILREAGLVEGVRVGRWTYYRLRPGALEAVARELLGLAQRARALEERSAMTTSLHRLEALAHPARVRIVRLLAELPDEETAKDPRCGTAYGVCFCHLKEKTGLSAPTVSHHLRILREAGLVEGVRVGRWTYYRLRPGALEAVARELLGLAQRARALEERSA

Foldseek 3Di:
DDLLVLLVVLCVDPLLVVLQVDQVPDDDPVCVPPPVPPVPQTAWLVVSCVVSVDDSVVSVVSVVSNVVSVQKDWDDDPPIIHIHGDVVSVVSNVVVVVVVVVVVVVVVVVVD/DDLLVLLVVLCVDPLLVVLQVDQVPDDDPVCVPPPVPPVPQTAWLVVSCVVSVDDSVVSVVSVVSNVVSVQKDWDDDPPIIHIHGDVVSVVSNVVVVVVVVVVVVVVVVVVD

Nearest PDB structures (foldseek):
  6j05-assembly1_A  TM=8.918E-01  e=2.814E-06  Acidithiobacillus ferrooxidans
  7p6f-assembly2_CCC-2  TM=8.628E-01  e=1.197E-04  Streptomyces griseus
  7p6f-assembly1_BBB  TM=8.671E-01  e=1.359E-04  Streptomyces griseus
  3fm5-assembly3_C  TM=5.429E-01  e=1.500E-02  Rhodococcus jostii RHA1
  4jba-assembly1_B  TM=5.300E-01  e=1.934E-02  Escherichia coli K-12